Protein AF-A0A952FSC4-F1 (afdb_monomer_lite)

Secondary structure (DSSP, 8-state):
-HHHHHHHHHHH--THHHHHHHHHHHHHHHHHHHHHHHHTT-HHHHHHHHHHHHHHHH-SS-SSTT-HHHHHHHHHHHHHHHHTTT--TT---S-HHHHHHHHHHHHHHHHH-GGG--HHHHHHHTTS-HHHHHHH--SHHHHHHHHHHHHS--TTPEEEE-SSSEEEEE-TT--EEEEEETTHHHHHHHHHHHHHTT-GGGHHHHHHHHHTTTHHHHHHHHHHTSSPS--HHHHHHHHHHHHHHHHHTGGG-HHHHHHHHHHHHHHHHHHH-

Structure (mmCIF, N/CA/C/O backbone):
data_AF-A0A952FSC4-F1
#
_entry.id   AF-A0A952FSC4-F1
#
loop_
_atom_site.group_PDB
_atom_site.id
_atom_site.type_symbol
_atom_site.label_atom_id
_atom_site.label_alt_id
_atom_site.label_comp_id
_atom_site.label_asym_id
_atom_site.label_entity_id
_atom_site.label_seq_id
_atom_site.pdbx_PDB_ins_code
_atom_site.Cartn_x
_atom_site.Cartn_y
_atom_site.Cartn_z
_atom_site.occupancy
_atom_site.B_iso_or_equiv
_atom_site.auth_seq_id
_atom_site.auth_comp_id
_atom_site.auth_asym_id
_atom_site.auth_atom_id
_atom_site.pdbx_PDB_model_num
ATOM 1 N N . ARG A 1 1 ? 44.748 -21.210 -13.105 1.00 51.25 1 ARG A N 1
ATOM 2 C CA . ARG A 1 1 ? 43.740 -20.554 -13.983 1.00 51.25 1 ARG A CA 1
ATOM 3 C C . ARG A 1 1 ? 42.411 -20.275 -13.270 1.00 51.25 1 ARG A C 1
ATOM 5 O O . ARG A 1 1 ? 42.023 -19.119 -13.267 1.00 51.25 1 ARG A O 1
ATOM 12 N N . ARG A 1 2 ? 41.777 -21.242 -12.580 1.00 48.50 2 ARG A N 1
ATOM 13 C CA . ARG A 1 2 ? 40.511 -21.025 -11.830 1.00 48.50 2 ARG A CA 1
ATOM 14 C C . ARG A 1 2 ? 40.547 -19.868 -10.813 1.00 48.50 2 ARG A C 1
ATOM 16 O O . ARG A 1 2 ? 39.663 -19.029 -10.841 1.00 48.50 2 ARG A O 1
ATOM 23 N N . ARG A 1 3 ? 41.612 -19.739 -10.009 1.00 61.12 3 ARG A N 1
ATOM 24 C CA . ARG A 1 3 ? 41.756 -18.641 -9.025 1.00 61.12 3 ARG A CA 1
ATOM 25 C C . ARG A 1 3 ? 41.778 -17.242 -9.660 1.00 61.12 3 ARG A C 1
ATOM 27 O O . ARG A 1 3 ? 41.154 -16.338 -9.133 1.00 61.12 3 ARG A O 1
ATOM 34 N N . ARG A 1 4 ? 42.443 -17.075 -10.811 1.00 58.00 4 ARG A N 1
ATOM 35 C CA . ARG A 1 4 ? 42.467 -15.797 -11.551 1.00 58.00 4 ARG A CA 1
ATOM 36 C C . ARG A 1 4 ? 41.114 -15.468 -12.192 1.00 58.00 4 ARG A C 1
ATOM 38 O O . ARG A 1 4 ? 40.769 -14.303 -12.250 1.00 58.00 4 ARG A O 1
ATOM 45 N N . PHE A 1 5 ? 40.348 -16.475 -12.618 1.00 47.09 5 PHE A N 1
ATOM 46 C CA . PHE A 1 5 ? 38.988 -16.294 -13.141 1.00 47.09 5 PHE A CA 1
ATOM 47 C C . PHE A 1 5 ? 37.989 -15.902 -12.039 1.00 47.09 5 PHE A C 1
ATOM 49 O O . PHE A 1 5 ? 37.212 -14.978 -12.231 1.00 47.09 5 PHE A O 1
ATOM 56 N N . CYS A 1 6 ? 38.056 -16.529 -10.859 1.00 50.34 6 CYS A N 1
ATOM 57 C CA . CYS A 1 6 ? 37.231 -16.145 -9.706 1.00 50.34 6 CYS A CA 1
ATOM 58 C C . CYS A 1 6 ? 37.546 -14.730 -9.198 1.00 50.34 6 CYS A C 1
ATOM 60 O O . CYS A 1 6 ? 36.629 -13.992 -8.867 1.00 50.34 6 CYS A O 1
ATOM 62 N N . VAL A 1 7 ? 38.829 -14.351 -9.170 1.00 56.56 7 VAL A N 1
ATOM 63 C CA . VAL A 1 7 ? 39.266 -12.990 -8.814 1.00 56.56 7 VAL A CA 1
ATOM 64 C C . VAL A 1 7 ? 38.829 -11.985 -9.883 1.00 56.56 7 VAL A C 1
ATOM 66 O O . VAL A 1 7 ? 38.275 -10.954 -9.546 1.00 56.56 7 VAL A O 1
ATOM 69 N N . TYR A 1 8 ? 38.943 -12.324 -11.171 1.00 57.44 8 TYR A N 1
ATOM 70 C CA . TYR A 1 8 ? 38.418 -11.495 -12.260 1.00 57.44 8 TYR A CA 1
ATOM 71 C C . TYR A 1 8 ? 36.902 -11.262 -12.145 1.00 57.44 8 TYR A C 1
ATOM 73 O O . TYR A 1 8 ? 36.458 -10.130 -12.284 1.00 57.44 8 TYR A O 1
ATOM 81 N N . ILE A 1 9 ? 36.117 -12.297 -11.824 1.00 51.62 9 ILE A N 1
ATOM 82 C CA . ILE A 1 9 ? 34.677 -12.158 -11.553 1.00 51.62 9 ILE A CA 1
ATOM 83 C C . ILE A 1 9 ? 34.432 -11.266 -10.329 1.00 51.62 9 ILE A C 1
ATOM 85 O O . ILE A 1 9 ? 33.622 -10.355 -10.417 1.00 51.62 9 ILE A O 1
ATOM 89 N N . ALA A 1 10 ? 35.134 -11.479 -9.215 1.00 53.75 10 ALA A N 1
ATOM 90 C CA . ALA A 1 10 ? 34.955 -10.678 -8.002 1.00 53.75 10 ALA A CA 1
ATOM 91 C C . ALA A 1 10 ? 35.349 -9.197 -8.181 1.00 53.75 10 ALA A C 1
ATOM 93 O O . ALA A 1 10 ? 34.714 -8.326 -7.593 1.00 53.75 10 ALA A O 1
ATOM 94 N N . ASP A 1 11 ? 36.360 -8.927 -9.011 1.00 47.12 11 ASP A N 1
ATOM 95 C CA . ASP A 1 11 ? 36.911 -7.587 -9.226 1.00 47.12 11 ASP A CA 1
ATOM 96 C C . ASP A 1 11 ? 36.215 -6.820 -10.371 1.00 47.12 11 ASP A C 1
ATOM 98 O O . ASP A 1 11 ? 36.247 -5.592 -10.376 1.00 47.12 11 ASP A O 1
ATOM 102 N N . HIS A 1 12 ? 35.607 -7.508 -11.354 1.00 48.31 12 HIS A N 1
ATOM 103 C CA . HIS A 1 12 ? 35.064 -6.879 -12.579 1.00 48.31 12 HIS A CA 1
ATOM 104 C C . HIS A 1 12 ? 33.560 -7.084 -12.798 1.00 48.31 12 HIS A C 1
ATOM 106 O O . HIS A 1 12 ? 32.944 -6.303 -13.521 1.00 48.31 12 HIS A O 1
ATOM 112 N N . LEU A 1 13 ? 32.937 -8.088 -12.179 1.00 47.00 13 LEU A N 1
ATOM 113 C CA . LEU A 1 13 ? 31.487 -8.102 -12.005 1.00 47.00 13 LEU A CA 1
ATOM 114 C C . LEU A 1 13 ? 31.234 -7.488 -10.640 1.00 47.00 13 LEU A C 1
ATOM 116 O O . LEU A 1 13 ? 31.251 -8.200 -9.647 1.00 47.00 13 LEU A O 1
ATOM 120 N N . VAL A 1 14 ? 31.006 -6.176 -10.566 1.00 45.94 14 VAL A N 1
ATOM 121 C CA . VAL A 1 14 ? 30.404 -5.600 -9.358 1.00 45.94 14 VAL A CA 1
ATOM 122 C C . VAL A 1 14 ? 28.994 -6.193 -9.272 1.00 45.94 14 VAL A C 1
ATOM 124 O O . VAL A 1 14 ? 28.121 -5.787 -10.040 1.00 45.94 14 VAL A O 1
ATOM 127 N N . PRO A 1 15 ? 28.716 -7.164 -8.383 1.00 50.16 15 PRO A N 1
ATOM 128 C CA . PRO A 1 15 ? 27.507 -7.970 -8.498 1.00 50.16 15 PRO A CA 1
ATOM 129 C C . PRO A 1 15 ? 26.259 -7.228 -8.008 1.00 50.16 15 PRO A C 1
ATOM 131 O O . PRO A 1 15 ? 25.163 -7.777 -8.043 1.00 50.16 15 PRO A O 1
ATOM 134 N N . ARG A 1 16 ? 26.406 -5.986 -7.528 1.00 51.47 16 ARG A N 1
ATOM 135 C CA . ARG A 1 16 ? 25.315 -5.231 -6.903 1.00 51.47 16 ARG A CA 1
ATOM 136 C C . ARG A 1 16 ? 24.113 -5.065 -7.825 1.00 51.47 16 ARG A C 1
ATOM 138 O O . ARG A 1 16 ? 23.001 -5.258 -7.364 1.00 51.47 16 ARG A O 1
ATOM 145 N N . ALA A 1 17 ? 24.318 -4.779 -9.112 1.00 51.28 17 ALA A N 1
ATOM 146 C CA . ALA A 1 17 ? 23.210 -4.566 -10.047 1.00 51.28 17 ALA A CA 1
ATOM 147 C C . ALA A 1 17 ? 22.384 -5.845 -10.294 1.00 51.28 17 ALA A C 1
ATOM 149 O O . ALA A 1 17 ? 21.155 -5.808 -10.283 1.00 51.28 17 ALA A O 1
ATOM 150 N N . ALA A 1 18 ? 23.054 -6.989 -10.473 1.00 52.31 18 ALA A N 1
ATOM 151 C CA . ALA A 1 18 ? 22.390 -8.270 -10.717 1.00 52.31 18 ALA A CA 1
ATOM 152 C C . ALA A 1 18 ? 21.678 -8.805 -9.461 1.00 52.31 18 ALA A C 1
ATOM 154 O O . ALA A 1 18 ? 20.560 -9.310 -9.562 1.00 52.31 18 ALA A O 1
ATOM 155 N N . PHE A 1 19 ? 22.288 -8.658 -8.277 1.00 57.44 19 PHE A N 1
ATOM 156 C CA . PHE A 1 19 ? 21.650 -9.051 -7.016 1.00 57.44 19 PHE A CA 1
ATOM 157 C C . PHE A 1 19 ? 20.503 -8.114 -6.627 1.00 57.44 19 PHE A C 1
ATOM 159 O O . PHE A 1 19 ? 19.450 -8.617 -6.247 1.00 57.44 19 PHE A O 1
ATOM 166 N N . ALA A 1 20 ? 20.633 -6.800 -6.842 1.00 74.44 20 ALA A N 1
ATOM 167 C CA . ALA A 1 20 ? 19.544 -5.855 -6.597 1.00 74.44 20 ALA A CA 1
ATOM 168 C C . ALA A 1 20 ? 18.308 -6.181 -7.448 1.00 74.44 20 ALA A C 1
ATOM 170 O O . ALA A 1 20 ? 17.190 -6.120 -6.948 1.00 74.44 20 ALA A O 1
ATOM 171 N N . MET A 1 21 ? 18.482 -6.600 -8.709 1.00 82.50 21 MET A N 1
ATOM 172 C CA . MET A 1 21 ? 17.349 -7.009 -9.545 1.00 82.50 21 MET A CA 1
ATOM 173 C C . MET A 1 21 ? 16.657 -8.275 -9.020 1.00 82.50 21 MET A C 1
ATOM 175 O O . MET A 1 21 ? 15.429 -8.343 -8.992 1.00 82.50 21 MET A O 1
ATOM 179 N N . ALA A 1 22 ? 17.424 -9.273 -8.572 1.00 85.94 22 ALA A N 1
ATOM 180 C CA . ALA A 1 22 ? 16.860 -10.481 -7.972 1.00 85.94 22 ALA A CA 1
ATOM 181 C C . ALA A 1 22 ? 16.116 -10.173 -6.658 1.00 85.94 22 ALA A C 1
ATOM 183 O O . ALA A 1 22 ? 15.029 -10.703 -6.429 1.00 85.94 22 ALA A O 1
ATOM 184 N N . GLU A 1 23 ? 16.663 -9.286 -5.826 1.00 89.31 23 GLU A N 1
ATOM 185 C CA . GLU A 1 23 ? 16.044 -8.823 -4.579 1.00 89.31 23 GLU A CA 1
ATOM 186 C C . GLU A 1 23 ? 14.769 -8.015 -4.842 1.00 89.31 23 GLU A C 1
ATOM 188 O O . GLU A 1 23 ? 13.749 -8.269 -4.203 1.00 89.31 23 GLU A O 1
ATOM 193 N N . LEU A 1 24 ? 14.784 -7.110 -5.826 1.00 90.31 24 LEU A N 1
ATOM 194 C CA . LEU A 1 24 ? 13.601 -6.364 -6.263 1.00 90.31 24 LEU A CA 1
ATOM 195 C C . LEU A 1 24 ? 12.528 -7.291 -6.835 1.00 90.31 24 LEU A C 1
ATOM 197 O O . LEU A 1 24 ? 11.353 -7.118 -6.524 1.00 90.31 24 LEU A O 1
ATOM 201 N N . MET A 1 25 ? 12.908 -8.294 -7.631 1.00 91.94 25 MET A N 1
ATOM 202 C CA . MET A 1 25 ? 11.965 -9.273 -8.173 1.00 91.94 25 MET A CA 1
ATOM 203 C C . MET A 1 25 ? 11.340 -10.115 -7.061 1.00 91.94 25 MET A C 1
ATOM 205 O O . MET A 1 25 ? 10.122 -10.276 -7.013 1.00 91.94 25 MET A O 1
ATOM 209 N N . HIS A 1 26 ? 12.155 -10.635 -6.142 1.00 92.62 26 HIS A N 1
ATOM 210 C CA . HIS A 1 26 ? 11.657 -11.395 -5.002 1.00 92.62 26 HIS A CA 1
ATOM 211 C C . HIS A 1 26 ? 10.744 -10.534 -4.125 1.00 92.62 26 HIS A C 1
ATOM 213 O O . HIS A 1 26 ? 9.640 -10.958 -3.789 1.00 92.62 26 HIS A O 1
ATOM 219 N N . GLY A 1 27 ? 11.160 -9.304 -3.825 1.00 93.56 27 GLY A N 1
ATOM 220 C CA . GLY A 1 27 ? 10.347 -8.344 -3.097 1.00 93.56 27 GLY A CA 1
ATOM 221 C C . GLY A 1 27 ? 9.021 -8.059 -3.804 1.00 93.56 27 GLY A C 1
ATOM 222 O O . GLY A 1 27 ? 7.975 -8.144 -3.174 1.00 93.56 27 GLY A O 1
ATOM 223 N N . LEU A 1 28 ? 9.017 -7.850 -5.123 1.00 94.56 28 LEU A N 1
ATOM 224 C CA . LEU A 1 28 ? 7.788 -7.634 -5.890 1.00 94.56 28 LEU A CA 1
ATOM 225 C C . LEU A 1 28 ? 6.838 -8.828 -5.740 1.00 94.56 28 LEU A C 1
ATOM 227 O O . LEU A 1 28 ? 5.654 -8.640 -5.481 1.00 94.56 28 LEU A O 1
ATOM 231 N N . LEU A 1 29 ? 7.351 -10.054 -5.874 1.00 94.25 29 LEU A N 1
ATOM 232 C CA . LEU A 1 29 ? 6.549 -11.271 -5.723 1.00 94.25 29 LEU A CA 1
ATOM 233 C C . LEU A 1 29 ? 5.967 -11.414 -4.313 1.00 94.25 29 LEU A C 1
ATOM 235 O O . LEU A 1 29 ? 4.834 -11.874 -4.172 1.00 94.25 29 LEU A O 1
ATOM 239 N N . VAL A 1 30 ? 6.718 -11.012 -3.286 1.00 93.44 30 VAL A N 1
ATOM 240 C CA . VAL A 1 30 ? 6.242 -11.013 -1.900 1.00 93.44 30 VAL A CA 1
ATOM 241 C C . VAL A 1 30 ? 5.172 -9.953 -1.688 1.00 93.44 30 VAL A C 1
ATOM 243 O O . VAL A 1 30 ? 4.126 -10.280 -1.143 1.00 93.44 30 VAL A O 1
ATOM 246 N N . ASP A 1 31 ? 5.384 -8.711 -2.126 1.00 92.00 31 ASP A N 1
ATOM 247 C CA . ASP A 1 31 ? 4.379 -7.653 -1.956 1.00 92.00 31 ASP A CA 1
ATOM 248 C C . ASP A 1 31 ? 3.078 -8.025 -2.685 1.00 92.00 31 ASP A C 1
ATOM 250 O O . ASP A 1 31 ? 1.989 -7.858 -2.144 1.00 92.00 31 ASP A O 1
ATOM 254 N N . GLU A 1 32 ? 3.184 -8.627 -3.873 1.00 95.12 32 GLU A N 1
ATOM 255 C CA . GLU A 1 32 ? 2.040 -9.033 -4.690 1.00 95.12 32 GLU A CA 1
ATOM 256 C C . GLU A 1 32 ? 1.291 -10.269 -4.193 1.00 95.12 32 GLU A C 1
ATOM 258 O O . GLU A 1 32 ? 0.170 -10.501 -4.647 1.00 95.12 32 GLU A O 1
ATOM 263 N N . CYS A 1 33 ? 1.862 -11.087 -3.303 1.00 93.81 33 CYS A N 1
ATOM 264 C CA . CYS A 1 33 ? 1.261 -12.378 -2.964 1.00 93.81 33 CYS A CA 1
ATOM 265 C C . CYS A 1 33 ? -0.113 -12.215 -2.293 1.00 93.81 33 CYS A C 1
ATOM 267 O O . CYS A 1 33 ? -1.077 -12.861 -2.699 1.00 93.81 33 CYS A O 1
ATOM 269 N N . VAL A 1 34 ? -0.234 -11.286 -1.340 1.00 92.12 34 VAL A N 1
ATOM 270 C CA . VAL A 1 34 ? -1.492 -11.004 -0.633 1.00 92.12 34 VAL A CA 1
ATOM 271 C C . VAL A 1 34 ? -2.495 -10.275 -1.516 1.00 92.12 34 VAL A C 1
ATOM 273 O O . VAL A 1 34 ? -3.683 -10.584 -1.477 1.00 92.12 34 VAL A O 1
ATOM 276 N N . TYR A 1 35 ? -2.028 -9.364 -2.374 1.00 95.75 35 TYR A N 1
ATOM 277 C CA . TYR A 1 35 ? -2.899 -8.700 -3.341 1.00 95.75 35 TYR A CA 1
ATOM 278 C C . TYR A 1 35 ? -3.430 -9.684 -4.380 1.00 95.75 35 TYR A C 1
ATOM 280 O O . TYR A 1 35 ? -4.592 -9.593 -4.752 1.00 95.75 35 TYR A O 1
ATOM 288 N N . SER A 1 36 ? -2.632 -10.666 -4.801 1.00 96.25 36 SER A N 1
ATOM 289 C CA . SER A 1 36 ? -3.084 -11.703 -5.728 1.00 96.25 36 SER A CA 1
ATOM 290 C C . SER A 1 36 ? -4.151 -12.598 -5.115 1.00 96.25 36 SER A C 1
ATOM 292 O O . SER A 1 36 ? -5.026 -13.037 -5.845 1.00 96.25 36 SER A O 1
ATOM 294 N N . LEU A 1 37 ? -4.117 -12.845 -3.803 1.00 96.12 37 LEU A N 1
ATOM 295 C CA . LEU A 1 37 ? -5.178 -13.591 -3.122 1.00 96.12 37 LEU A CA 1
ATOM 296 C C . LEU A 1 37 ? -6.485 -12.791 -3.023 1.00 96.12 37 LEU A C 1
ATOM 298 O O . LEU A 1 37 ? -7.555 -13.373 -3.144 1.00 96.12 37 LEU A O 1
ATOM 302 N N . ALA A 1 38 ? -6.406 -11.476 -2.803 1.00 95.56 38 ALA A N 1
ATOM 303 C CA . ALA A 1 38 ? -7.587 -10.630 -2.610 1.00 95.56 38 ALA A CA 1
ATOM 304 C C . ALA A 1 38 ? -8.187 -10.076 -3.915 1.00 95.56 38 ALA A C 1
ATOM 306 O O . ALA A 1 38 ? -9.381 -9.805 -3.984 1.00 95.56 38 ALA A O 1
ATOM 307 N N . LEU A 1 39 ? -7.359 -9.851 -4.938 1.00 96.62 39 LEU A N 1
ATOM 308 C CA . LEU A 1 39 ? -7.706 -9.073 -6.131 1.00 96.62 39 LEU A CA 1
ATOM 309 C C . LEU A 1 39 ? -7.558 -9.882 -7.432 1.00 96.62 39 LEU A C 1
ATOM 311 O O . LEU A 1 39 ? -7.582 -9.285 -8.510 1.00 96.62 39 LEU A O 1
ATOM 315 N N . SER A 1 40 ? -7.386 -11.214 -7.366 1.00 93.88 40 SER A N 1
ATOM 316 C CA . SER A 1 40 ? -7.122 -12.067 -8.544 1.00 93.88 40 SER A CA 1
ATOM 317 C C . SER A 1 40 ? -8.115 -11.859 -9.675 1.00 93.88 40 SER A C 1
ATOM 319 O O . SER A 1 40 ? -7.723 -11.908 -10.839 1.00 93.88 40 SER A O 1
ATOM 321 N N . ASP A 1 41 ? -9.374 -11.590 -9.348 1.00 94.44 41 ASP A N 1
ATOM 322 C CA . ASP A 1 41 ? -10.466 -11.525 -10.317 1.00 94.44 41 ASP A CA 1
ATOM 323 C C . ASP A 1 41 ? -10.556 -10.161 -11.017 1.00 94.44 41 ASP A C 1
ATOM 325 O O . ASP A 1 41 ? -11.306 -9.999 -11.975 1.00 94.44 41 ASP A O 1
ATOM 329 N N . ILE A 1 42 ? -9.723 -9.194 -10.620 1.00 96.06 42 ILE A N 1
ATOM 330 C CA . ILE A 1 42 ? -9.714 -7.840 -11.173 1.00 96.06 42 ILE A CA 1
ATOM 331 C C . ILE A 1 42 ? -8.662 -7.729 -12.285 1.00 96.06 42 ILE A C 1
ATOM 333 O O . ILE A 1 42 ? -7.452 -7.738 -12.043 1.00 96.06 42 ILE A O 1
ATOM 337 N N . ASP A 1 43 ? -9.121 -7.567 -13.525 1.00 97.38 43 ASP A N 1
ATOM 338 C CA . ASP A 1 43 ? -8.268 -7.513 -14.720 1.00 97.38 43 ASP A CA 1
ATOM 339 C C . ASP A 1 43 ? -7.195 -6.423 -14.646 1.00 97.38 43 ASP A C 1
ATOM 341 O O . ASP A 1 43 ? -6.026 -6.669 -14.953 1.00 97.38 43 ASP A O 1
ATOM 345 N N . SER A 1 44 ? -7.576 -5.221 -14.209 1.00 96.44 44 SER A N 1
ATOM 346 C CA . SER A 1 44 ? -6.667 -4.080 -14.096 1.00 96.44 44 SER A CA 1
ATOM 347 C C . SER A 1 44 ? -5.547 -4.328 -13.085 1.00 96.44 44 SER A C 1
ATOM 349 O O . SER A 1 44 ? -4.399 -3.966 -1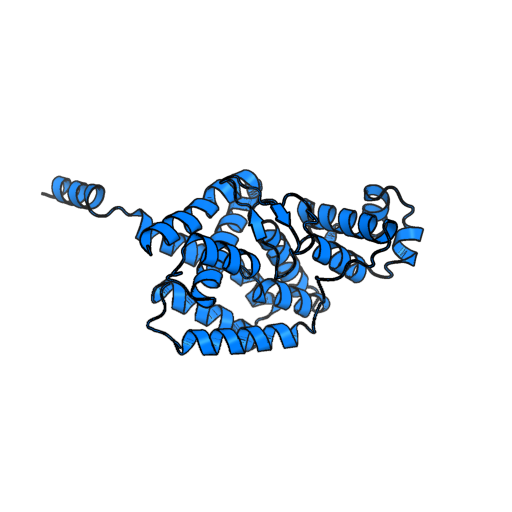3.341 1.00 96.44 44 SER A O 1
ATOM 351 N N . TYR A 1 45 ? -5.836 -5.028 -11.984 1.00 96.94 45 TYR A N 1
ATOM 352 C CA . TYR A 1 45 ? -4.815 -5.483 -11.043 1.00 96.94 45 TYR A CA 1
ATOM 353 C C . TYR A 1 45 ? -3.841 -6.472 -11.701 1.00 96.94 45 TYR A C 1
ATOM 355 O O . TYR A 1 45 ? -2.623 -6.282 -11.628 1.00 96.94 45 TYR A O 1
ATOM 363 N N . ARG A 1 46 ? -4.357 -7.498 -12.398 1.00 97.50 46 ARG A N 1
ATOM 364 C CA . ARG A 1 46 ? -3.512 -8.499 -13.074 1.00 97.50 46 ARG A CA 1
ATOM 365 C C . ARG A 1 46 ? -2.579 -7.856 -14.103 1.00 97.50 46 ARG A C 1
ATOM 367 O O . ARG A 1 46 ? -1.414 -8.250 -14.204 1.00 97.50 46 ARG A O 1
ATOM 374 N N . TRP A 1 47 ? -3.063 -6.849 -14.831 1.00 97.06 47 TRP A N 1
ATOM 375 C CA . TRP A 1 47 ? -2.249 -6.086 -15.776 1.00 97.06 47 TRP A CA 1
ATOM 376 C C . TRP A 1 47 ? -1.165 -5.259 -15.092 1.00 97.06 47 TRP A C 1
ATOM 378 O O . TRP A 1 47 ? -0.007 -5.369 -15.493 1.00 97.06 47 TRP A O 1
ATOM 388 N N . LEU A 1 48 ? -1.485 -4.512 -14.031 1.00 96.06 48 LEU A N 1
ATOM 389 C CA . LEU A 1 48 ? -0.477 -3.755 -13.277 1.00 96.06 48 LEU A CA 1
ATOM 390 C C . LEU A 1 48 ? 0.642 -4.659 -12.750 1.00 96.06 48 LEU A C 1
ATOM 392 O O . LEU A 1 48 ? 1.821 -4.334 -12.907 1.00 96.06 48 LEU A O 1
ATOM 396 N N . ARG A 1 49 ? 0.292 -5.825 -12.192 1.00 96.06 49 ARG A N 1
ATOM 397 C CA . ARG A 1 49 ? 1.269 -6.825 -11.739 1.00 96.06 49 ARG A CA 1
ATOM 398 C C . ARG A 1 49 ? 2.164 -7.296 -12.889 1.00 96.06 49 ARG A C 1
ATOM 400 O O . ARG A 1 49 ? 3.387 -7.303 -12.757 1.00 96.06 49 ARG A O 1
ATOM 407 N N . ARG A 1 50 ? 1.575 -7.671 -14.031 1.00 96.31 50 ARG A N 1
ATOM 408 C CA . ARG A 1 50 ? 2.324 -8.159 -15.203 1.00 96.31 50 ARG A CA 1
ATOM 409 C C . ARG A 1 50 ? 3.260 -7.097 -15.776 1.00 96.31 50 ARG A C 1
ATOM 411 O O . ARG A 1 50 ? 4.389 -7.425 -16.132 1.00 96.31 50 ARG A O 1
ATOM 418 N N . LEU A 1 51 ? 2.810 -5.846 -15.846 1.00 96.00 51 LEU A N 1
ATOM 419 C CA . LEU A 1 51 ? 3.611 -4.726 -16.334 1.00 96.00 51 LEU A CA 1
ATOM 420 C C . LEU A 1 51 ? 4.795 -4.445 -15.404 1.00 96.00 51 LEU A C 1
ATOM 422 O O . LEU A 1 51 ? 5.911 -4.298 -15.893 1.00 96.00 51 LEU A O 1
ATOM 426 N N . CYS A 1 52 ? 4.596 -4.460 -14.079 1.00 94.81 52 CYS A N 1
ATOM 427 C CA . CYS A 1 52 ? 5.692 -4.289 -13.115 1.00 94.81 52 CYS A CA 1
ATOM 428 C C . CYS A 1 52 ? 6.758 -5.386 -13.266 1.00 94.81 52 CYS A C 1
ATOM 430 O O . CYS A 1 52 ? 7.949 -5.083 -13.314 1.00 94.81 52 CYS A O 1
ATOM 432 N N . ILE A 1 53 ? 6.340 -6.653 -13.405 1.00 94.38 53 ILE A N 1
ATOM 433 C CA . ILE A 1 53 ? 7.262 -7.774 -13.661 1.00 94.38 53 ILE A CA 1
ATOM 434 C C . ILE A 1 53 ? 8.002 -7.559 -14.985 1.00 94.38 53 ILE A C 1
ATOM 436 O O . ILE A 1 53 ? 9.226 -7.660 -15.030 1.00 94.38 53 ILE A O 1
ATOM 440 N N . SER A 1 54 ? 7.270 -7.227 -16.053 1.00 93.06 54 SER A N 1
ATOM 441 C CA . SER A 1 54 ? 7.857 -6.965 -17.369 1.00 93.06 54 SER A CA 1
ATOM 442 C C . SER A 1 54 ? 8.884 -5.840 -17.313 1.00 93.06 54 SER A C 1
ATOM 444 O O . SER A 1 54 ? 9.911 -5.938 -17.975 1.00 93.06 54 SER A O 1
ATOM 446 N N . ARG A 1 55 ? 8.640 -4.797 -16.512 1.00 90.94 55 ARG A N 1
ATOM 447 C CA . ARG A 1 55 ? 9.547 -3.657 -16.395 1.00 90.94 55 ARG A CA 1
ATOM 448 C C . ARG A 1 55 ? 10.806 -3.980 -15.592 1.00 90.94 55 ARG A C 1
ATOM 450 O O . ARG A 1 55 ? 11.889 -3.560 -15.982 1.00 90.94 55 ARG A O 1
ATOM 457 N N . LEU A 1 56 ? 10.704 -4.779 -14.528 1.00 88.50 56 LEU A N 1
ATOM 458 C CA . LEU A 1 56 ? 11.895 -5.265 -13.819 1.00 88.50 56 LEU A CA 1
ATOM 459 C C . LEU A 1 56 ? 12.767 -6.151 -14.722 1.00 88.50 56 LEU A C 1
ATOM 461 O O . LEU A 1 56 ? 13.980 -5.983 -14.755 1.00 88.50 56 LEU A O 1
ATOM 465 N N . VAL A 1 57 ? 12.165 -7.062 -15.493 1.00 87.75 57 VAL A N 1
ATOM 466 C CA . VAL A 1 57 ? 12.930 -7.980 -16.362 1.00 87.75 57 VAL A CA 1
ATOM 467 C C . VAL A 1 57 ? 13.451 -7.293 -17.628 1.00 87.75 57 VAL A C 1
ATOM 469 O O . VAL A 1 57 ? 14.556 -7.589 -18.073 1.00 87.75 57 VAL A O 1
ATOM 472 N N . GLY A 1 58 ? 12.658 -6.401 -18.223 1.00 84.62 58 GLY A N 1
ATOM 473 C CA . GLY A 1 58 ? 12.958 -5.737 -19.495 1.00 84.62 58 GLY A CA 1
ATOM 474 C C . GLY A 1 58 ? 13.843 -4.494 -19.380 1.00 84.62 58 GLY A C 1
ATOM 475 O O . GLY A 1 58 ? 14.302 -3.994 -20.402 1.00 84.62 58 GLY A O 1
ATOM 476 N N . GLY A 1 59 ? 14.099 -4.017 -18.158 1.00 84.12 59 GLY A N 1
ATOM 477 C CA . GLY A 1 59 ? 14.849 -2.794 -17.878 1.00 84.12 59 GLY A CA 1
ATOM 478 C C . GLY A 1 59 ? 13.939 -1.645 -17.445 1.00 84.12 59 GLY A C 1
ATOM 479 O O . GLY A 1 59 ? 12.841 -1.480 -17.955 1.00 84.12 59 GLY A O 1
ATOM 480 N N . LEU A 1 60 ? 14.397 -0.840 -16.484 1.00 83.69 60 LEU A N 1
ATOM 481 C CA . LEU A 1 60 ? 13.568 0.165 -15.802 1.00 83.69 60 LEU A CA 1
ATOM 482 C C . LEU A 1 60 ? 13.295 1.433 -16.629 1.00 83.69 60 LEU A C 1
ATOM 484 O O . LEU A 1 60 ? 12.296 2.115 -16.391 1.00 83.69 60 LEU A O 1
ATOM 488 N N . VAL A 1 61 ? 14.152 1.720 -17.608 1.00 85.38 61 VAL A N 1
ATOM 489 C CA . VAL A 1 61 ? 14.045 2.868 -18.519 1.00 85.38 61 VAL A CA 1
ATOM 490 C C . VAL A 1 61 ? 13.104 2.516 -19.675 1.00 85.38 61 VAL A C 1
ATOM 492 O O . VAL A 1 61 ? 13.277 1.454 -20.278 1.00 85.38 61 VAL A O 1
ATOM 495 N N . PRO A 1 62 ? 12.118 3.367 -20.015 1.00 85.56 62 PRO A N 1
ATOM 496 C CA . PRO A 1 62 ? 11.257 3.120 -21.165 1.00 85.56 62 PRO A CA 1
ATOM 497 C C . PRO A 1 62 ? 12.053 3.142 -22.472 1.00 85.56 62 PRO A C 1
ATOM 499 O O . PRO A 1 62 ? 12.996 3.914 -22.632 1.00 85.56 62 PRO A O 1
ATOM 502 N N . ALA A 1 63 ? 11.623 2.346 -23.453 1.00 80.69 63 ALA A N 1
ATOM 503 C CA . ALA A 1 63 ? 12.270 2.278 -24.768 1.00 80.69 63 ALA A CA 1
ATOM 504 C C . ALA A 1 63 ? 12.219 3.605 -25.561 1.00 80.69 63 ALA A C 1
ATOM 506 O O . ALA A 1 63 ? 12.945 3.768 -26.539 1.00 80.69 63 ALA A O 1
ATOM 507 N N . GLY A 1 64 ? 11.359 4.543 -25.160 1.00 80.69 64 GLY A N 1
ATOM 508 C CA . GLY A 1 64 ? 11.216 5.859 -25.769 1.00 80.69 64 GLY A CA 1
ATOM 509 C C . GLY A 1 64 ? 10.031 6.632 -25.182 1.00 80.69 64 GLY A C 1
ATOM 510 O O . GLY A 1 64 ? 9.316 6.099 -24.325 1.00 80.69 64 GLY A O 1
ATOM 511 N N . PRO A 1 65 ? 9.804 7.877 -25.639 1.00 71.44 65 PRO A N 1
ATOM 512 C CA . PRO A 1 65 ? 8.576 8.599 -25.329 1.00 71.44 65 PRO A CA 1
ATOM 513 C C . PRO A 1 65 ? 7.371 7.787 -25.827 1.00 71.44 65 PRO A C 1
ATOM 515 O O . PRO A 1 65 ? 7.428 7.173 -26.892 1.00 71.44 65 PRO A O 1
ATOM 518 N N . ASP A 1 66 ? 6.297 7.749 -25.038 1.00 75.25 66 ASP A N 1
ATOM 519 C CA . ASP A 1 66 ? 5.062 7.023 -25.358 1.00 75.25 66 ASP A CA 1
ATOM 520 C C . ASP A 1 66 ? 5.231 5.502 -25.551 1.00 75.25 66 ASP A C 1
ATOM 522 O O . ASP A 1 66 ? 4.649 4.888 -26.454 1.00 75.25 66 ASP A O 1
ATOM 526 N N . ALA A 1 67 ? 6.000 4.855 -24.675 1.00 87.06 67 ALA A N 1
ATOM 527 C CA . ALA A 1 67 ? 6.086 3.400 -24.640 1.00 87.06 67 ALA A CA 1
ATOM 528 C C . ALA A 1 67 ? 4.695 2.752 -24.417 1.00 87.06 67 ALA A C 1
ATOM 530 O O . ALA A 1 67 ? 3.865 3.225 -23.636 1.00 87.06 67 ALA A O 1
ATOM 531 N N . ALA A 1 68 ? 4.402 1.669 -25.147 1.00 90.31 68 ALA A N 1
ATOM 532 C CA . ALA A 1 68 ? 3.076 1.039 -25.136 1.00 90.31 68 ALA A CA 1
ATOM 533 C C . ALA A 1 68 ? 2.702 0.441 -23.770 1.00 90.31 68 ALA A C 1
ATOM 535 O O . ALA A 1 68 ? 1.532 0.443 -23.387 1.00 90.31 68 ALA A O 1
ATOM 536 N N . ASP A 1 69 ? 3.694 -0.047 -23.034 1.00 92.56 69 ASP A N 1
ATOM 537 C CA . ASP A 1 69 ? 3.544 -0.570 -21.680 1.00 92.56 69 ASP A CA 1
ATOM 538 C C . ASP A 1 69 ? 3.213 0.533 -20.667 1.00 92.56 69 ASP A C 1
ATOM 540 O O . ASP A 1 69 ? 2.384 0.300 -19.791 1.00 92.56 69 ASP A O 1
ATOM 544 N N . GLN A 1 70 ? 3.757 1.742 -20.833 1.00 90.81 70 GLN A N 1
ATOM 545 C CA . GLN A 1 70 ? 3.385 2.910 -20.031 1.00 90.81 70 GLN A CA 1
ATOM 546 C C . GLN A 1 70 ? 1.925 3.325 -20.280 1.00 90.81 70 GLN A C 1
ATOM 548 O O . GLN A 1 70 ? 1.176 3.503 -19.326 1.00 90.81 70 GLN A O 1
ATOM 553 N N . ARG A 1 71 ? 1.455 3.371 -21.537 1.00 92.50 71 ARG A N 1
ATOM 554 C CA . ARG A 1 71 ? 0.023 3.627 -21.817 1.00 92.50 71 ARG A CA 1
ATOM 555 C C . ARG A 1 71 ? -0.890 2.568 -21.199 1.00 92.50 71 ARG A C 1
ATOM 557 O O . ARG A 1 71 ? -1.945 2.888 -20.656 1.00 92.50 71 ARG A O 1
ATOM 564 N N . MET A 1 72 ? -0.491 1.299 -21.290 1.00 95.38 72 MET A N 1
ATOM 565 C CA . MET A 1 72 ? -1.242 0.197 -20.689 1.00 95.38 72 MET A CA 1
ATOM 566 C C . MET A 1 72 ? -1.242 0.284 -19.158 1.00 95.38 72 MET A C 1
ATOM 568 O O . MET A 1 72 ? -2.248 -0.036 -18.521 1.00 95.38 72 MET A O 1
ATOM 572 N N . PHE A 1 73 ? -0.130 0.730 -18.571 1.00 94.69 73 PHE A N 1
ATOM 573 C CA . PHE A 1 73 ? -0.012 0.997 -17.145 1.00 94.69 73 PHE A CA 1
ATOM 574 C C . PHE A 1 73 ? -0.987 2.086 -16.710 1.00 94.69 73 PHE A C 1
ATOM 576 O O . PHE A 1 73 ? -1.771 1.835 -15.800 1.00 94.69 73 PHE A O 1
ATOM 583 N N . ASP A 1 74 ? -1.008 3.229 -17.396 1.00 93.06 74 ASP A N 1
ATOM 584 C CA . ASP A 1 74 ? -1.896 4.348 -17.064 1.00 93.06 74 ASP A CA 1
ATOM 585 C C . ASP A 1 74 ? -3.373 3.930 -17.157 1.00 93.06 74 ASP A C 1
ATOM 587 O O . ASP A 1 74 ? -4.136 4.109 -16.206 1.00 93.06 74 ASP A O 1
ATOM 591 N N . ALA A 1 75 ? -3.762 3.234 -18.232 1.00 95.81 75 ALA A N 1
ATOM 592 C CA . ALA A 1 75 ? -5.123 2.717 -18.391 1.00 95.81 75 ALA A CA 1
ATOM 593 C C . ALA A 1 75 ? -5.513 1.704 -17.294 1.00 95.81 75 ALA A C 1
ATOM 595 O O . ALA A 1 75 ? -6.636 1.724 -16.777 1.00 95.81 75 ALA A O 1
ATOM 596 N N . SER A 1 76 ? -4.590 0.813 -16.915 1.00 96.56 76 SER A N 1
ATOM 597 C CA . SER A 1 76 ? -4.822 -0.185 -15.862 1.00 96.56 76 SER A CA 1
ATOM 598 C C . SER A 1 76 ? -4.879 0.461 -14.476 1.00 96.56 76 SER A C 1
ATOM 600 O O . SER A 1 76 ? -5.721 0.095 -13.657 1.00 96.56 76 SER A O 1
ATOM 602 N N . PHE A 1 77 ? -4.029 1.455 -14.221 1.00 93.56 77 PHE A N 1
ATOM 603 C CA . PHE A 1 77 ? -4.034 2.255 -13.001 1.00 93.56 77 PHE A CA 1
ATOM 604 C C . PHE A 1 77 ? -5.368 2.983 -12.832 1.00 93.56 77 PHE A C 1
ATOM 606 O O . PHE A 1 77 ? -6.010 2.858 -11.787 1.00 93.56 77 PHE A O 1
ATOM 613 N N . GLU A 1 78 ? -5.836 3.677 -13.870 1.00 92.44 78 GLU A N 1
ATOM 614 C CA . GLU A 1 78 ? -7.125 4.369 -13.853 1.00 92.44 78 GLU A CA 1
ATOM 615 C C . GLU A 1 78 ? -8.294 3.400 -13.654 1.00 92.44 78 GLU A C 1
ATOM 617 O O . GLU A 1 78 ? -9.207 3.672 -12.874 1.00 92.44 78 GLU A O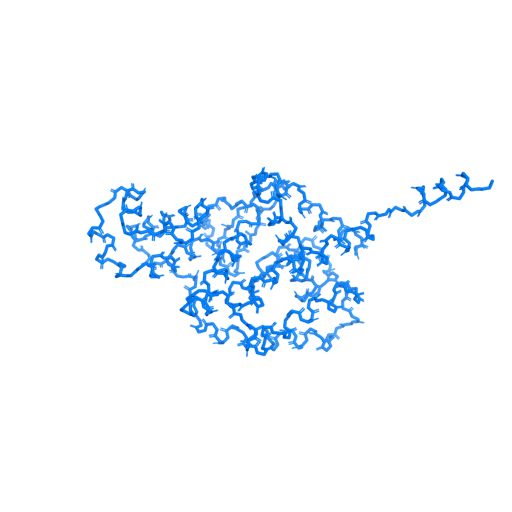 1
ATOM 622 N N . ALA A 1 79 ? -8.275 2.246 -14.326 1.00 94.88 79 ALA A N 1
ATOM 623 C CA . ALA A 1 79 ? -9.304 1.224 -14.164 1.00 94.88 79 ALA A CA 1
ATOM 624 C C . ALA A 1 79 ? -9.345 0.652 -12.737 1.00 94.88 79 ALA A C 1
ATOM 626 O O . ALA A 1 79 ? -10.429 0.485 -12.177 1.00 94.88 79 ALA A O 1
ATOM 627 N N . LEU A 1 80 ? -8.189 0.386 -12.117 1.00 94.25 80 LEU A N 1
ATOM 628 C CA . LEU A 1 80 ? -8.130 -0.087 -10.730 1.00 94.25 80 LEU A CA 1
ATOM 629 C C . LEU A 1 80 ? -8.554 1.006 -9.735 1.00 94.25 80 LEU A C 1
ATOM 631 O O . LEU A 1 80 ? -9.275 0.723 -8.778 1.00 94.25 80 LEU A O 1
ATOM 635 N N . CYS A 1 81 ? -8.190 2.266 -9.992 1.00 89.38 81 CYS A N 1
ATOM 636 C CA . CYS A 1 81 ? -8.672 3.406 -9.214 1.00 89.38 81 CYS A CA 1
ATOM 637 C C . CYS A 1 81 ? -10.201 3.556 -9.298 1.00 89.38 81 CYS A C 1
ATOM 639 O O . CYS A 1 81 ? -10.838 3.804 -8.272 1.00 89.38 81 CYS A O 1
ATOM 641 N N . ARG A 1 82 ? -10.804 3.348 -10.478 1.00 90.88 82 ARG A N 1
ATOM 642 C CA . ARG A 1 82 ? -12.268 3.334 -10.652 1.00 90.88 82 ARG A CA 1
ATOM 643 C C . ARG A 1 82 ? -12.929 2.199 -9.874 1.00 90.88 82 ARG A C 1
ATOM 645 O O . ARG A 1 82 ? -13.909 2.453 -9.184 1.00 90.88 82 ARG A O 1
ATOM 652 N N . PHE A 1 83 ? -12.370 0.987 -9.925 1.00 90.81 83 PHE A N 1
ATOM 653 C CA . PHE A 1 83 ? -12.851 -0.137 -9.111 1.00 90.81 83 PHE A CA 1
ATOM 654 C C . PHE A 1 83 ? -12.830 0.193 -7.615 1.00 90.81 83 PHE A C 1
ATOM 656 O O . PHE A 1 83 ? -13.787 -0.090 -6.903 1.00 90.81 83 PHE A O 1
ATOM 663 N N . SER A 1 84 ? -11.766 0.848 -7.144 1.00 86.38 84 SER A N 1
ATOM 664 C CA . SER A 1 84 ? -11.655 1.244 -5.740 1.00 86.38 84 SER A CA 1
ATOM 665 C C . SER A 1 84 ? -12.647 2.331 -5.306 1.00 86.38 84 SER A C 1
ATOM 667 O O . SER A 1 84 ? -12.592 2.752 -4.160 1.00 86.38 84 SER A O 1
ATOM 669 N N . GLY A 1 85 ? -13.530 2.807 -6.193 1.00 71.75 85 GLY A N 1
ATOM 670 C CA . GLY A 1 85 ? -14.697 3.609 -5.827 1.00 71.75 85 GLY A CA 1
ATOM 671 C C . GLY A 1 85 ? -14.371 4.936 -5.152 1.00 71.75 85 GLY A C 1
ATOM 672 O O . GLY A 1 85 ? -15.016 5.258 -4.164 1.00 71.75 85 GLY A O 1
ATOM 673 N N . GLN A 1 86 ? -13.347 5.659 -5.634 1.00 57.62 86 GLN A N 1
ATOM 674 C CA . GLN A 1 86 ? -12.826 6.872 -4.984 1.00 57.62 86 GLN A CA 1
ATOM 675 C C . GLN A 1 86 ? -12.810 6.735 -3.451 1.00 57.62 86 GLN A C 1
ATOM 677 O O . GLN A 1 86 ? -13.278 7.645 -2.779 1.00 57.62 86 GLN A O 1
ATOM 682 N N . VAL A 1 87 ? -12.339 5.606 -2.887 1.00 57.25 87 VAL A N 1
ATOM 683 C CA . VAL A 1 87 ? -12.076 5.527 -1.439 1.00 57.25 87 VAL A CA 1
ATOM 684 C C . VAL A 1 87 ? -11.184 6.724 -1.121 1.00 57.25 87 VAL A C 1
ATOM 686 O O . VAL A 1 87 ? -10.003 6.745 -1.484 1.00 57.25 87 VAL A O 1
ATOM 689 N N . ASP A 1 88 ? -11.806 7.771 -0.577 1.00 57.53 88 ASP A N 1
ATOM 690 C CA . ASP A 1 88 ? -11.212 9.094 -0.530 1.00 57.53 88 ASP A CA 1
ATOM 691 C C . ASP A 1 88 ? -10.374 9.138 0.728 1.00 57.53 88 ASP A C 1
ATOM 693 O O . ASP A 1 88 ? -10.762 9.653 1.772 1.00 57.53 88 ASP A O 1
ATOM 697 N N . LEU A 1 89 ? -9.187 8.547 0.626 1.00 59.50 89 LEU A N 1
ATOM 698 C CA . LEU A 1 89 ? -8.182 8.573 1.681 1.00 59.50 89 LEU A CA 1
ATOM 699 C C . LEU A 1 89 ? -7.597 9.989 1.860 1.00 59.50 89 LEU A C 1
ATOM 701 O O . LEU A 1 89 ? -6.526 10.136 2.430 1.00 59.50 89 LEU A O 1
ATOM 705 N N . ARG A 1 90 ? -8.257 11.027 1.325 1.00 55.16 90 ARG A N 1
ATOM 706 C CA . ARG A 1 90 ? -7.719 12.375 1.137 1.00 55.16 90 ARG A CA 1
ATOM 707 C C . ARG A 1 90 ? -8.385 13.434 2.017 1.00 55.16 90 ARG A C 1
ATOM 709 O O . ARG A 1 90 ? -7.880 14.552 2.045 1.00 55.16 90 ARG A O 1
ATOM 716 N N . GLN A 1 91 ? -9.483 13.136 2.724 1.00 52.91 91 GLN A N 1
ATOM 717 C CA . GLN A 1 91 ? -10.228 14.165 3.465 1.00 52.91 91 GLN A CA 1
ATOM 718 C C . GLN A 1 91 ? -10.309 13.890 4.967 1.00 52.91 91 GLN A C 1
ATOM 720 O O . GLN A 1 91 ? -10.939 12.940 5.426 1.00 52.91 91 GLN A O 1
ATOM 725 N N . GLY A 1 92 ? -9.671 14.772 5.740 1.00 52.03 92 GLY A N 1
ATOM 726 C CA . GLY A 1 92 ? -10.012 14.996 7.140 1.00 52.03 92 GLY A CA 1
ATOM 727 C C . GLY A 1 92 ? -11.232 15.912 7.227 1.00 52.03 92 GLY A C 1
ATOM 728 O O . GLY A 1 92 ? -11.400 16.818 6.418 1.00 52.03 92 GLY A O 1
ATOM 729 N N . THR A 1 93 ? -12.080 15.693 8.221 1.00 52.81 93 THR A N 1
ATOM 730 C CA . THR A 1 93 ? -13.357 16.397 8.416 1.00 52.81 93 THR A CA 1
ATOM 731 C C . THR A 1 93 ? -13.215 17.836 8.934 1.00 52.81 93 THR A C 1
ATOM 733 O O . THR A 1 93 ? -14.217 18.513 9.136 1.00 52.81 93 THR A O 1
ATOM 736 N N . GLY A 1 94 ? -11.992 18.329 9.160 1.00 56.00 94 GLY A N 1
ATOM 737 C CA . GLY A 1 94 ? -11.699 19.687 9.645 1.00 56.00 94 GLY A CA 1
ATOM 738 C C . GLY A 1 94 ? -12.038 19.947 11.121 1.00 56.00 94 GLY A C 1
ATOM 739 O O . GLY A 1 94 ? -11.595 20.949 11.685 1.00 56.00 94 GLY A O 1
ATOM 740 N N . GLU A 1 95 ? -12.787 19.056 11.778 1.00 73.44 95 GLU A N 1
ATOM 741 C CA . GLU A 1 95 ? -13.058 19.114 13.217 1.00 73.44 95 GLU A CA 1
ATOM 742 C C . GLU A 1 95 ? -11.928 18.455 14.014 1.00 73.44 95 GLU A C 1
ATOM 744 O O . GLU A 1 95 ? -11.707 17.251 13.903 1.00 73.44 95 GLU A O 1
ATOM 749 N N . ARG A 1 96 ? -11.252 19.215 14.887 1.00 73.25 96 ARG A N 1
ATOM 750 C CA . ARG A 1 96 ? -10.091 18.730 15.668 1.00 73.25 96 ARG A CA 1
ATOM 751 C C . ARG A 1 96 ? -10.335 17.409 16.410 1.00 73.25 96 ARG A C 1
ATOM 753 O O . ARG A 1 96 ? -9.473 16.545 16.399 1.00 73.25 96 ARG A O 1
ATOM 760 N N . ALA A 1 97 ? -11.517 17.215 16.995 1.00 74.56 97 ALA A N 1
ATOM 761 C CA . ALA A 1 97 ? -11.835 15.972 17.702 1.00 74.56 97 ALA A CA 1
ATOM 762 C C . ALA A 1 97 ? -11.888 14.751 16.763 1.00 74.56 97 ALA A C 1
ATOM 764 O O . ALA A 1 97 ? -11.437 13.664 17.119 1.00 74.56 97 ALA A O 1
ATOM 765 N N . LEU A 1 98 ? -12.402 14.927 15.543 1.00 85.00 98 LEU A N 1
ATOM 766 C CA . LEU A 1 98 ? -12.393 13.886 14.516 1.00 85.00 98 LEU A CA 1
ATOM 767 C C . LEU A 1 98 ? -10.978 13.636 13.986 1.00 85.00 98 LEU A C 1
ATOM 769 O O . LEU A 1 98 ? -10.621 12.498 13.688 1.00 85.00 98 LEU A O 1
ATOM 773 N N . GLU A 1 99 ? -10.167 14.689 13.903 1.00 85.00 99 GLU A N 1
ATOM 774 C CA . GLU A 1 99 ? -8.758 14.598 13.538 1.00 85.00 99 GLU A CA 1
ATOM 775 C C . GLU A 1 99 ? -7.944 13.765 14.538 1.00 85.00 99 GLU A C 1
ATOM 777 O O . GLU A 1 99 ? -7.185 12.891 14.114 1.00 85.00 99 GLU A O 1
ATOM 782 N N . ASP A 1 100 ? -8.153 13.972 15.840 1.00 87.94 100 ASP A N 1
ATOM 783 C CA . ASP A 1 100 ? -7.475 13.226 16.907 1.00 87.94 100 ASP A CA 1
ATOM 784 C C . ASP A 1 100 ? -7.893 11.746 16.919 1.00 87.94 100 ASP A C 1
ATOM 786 O O . ASP A 1 100 ? -7.053 10.852 17.049 1.00 87.94 100 ASP A O 1
ATOM 790 N N . ILE A 1 101 ? -9.184 11.462 16.709 1.00 92.62 101 ILE A N 1
ATOM 791 C CA . ILE A 1 101 ? -9.695 10.087 16.584 1.00 92.62 101 ILE A CA 1
ATOM 792 C C . ILE A 1 101 ? -9.099 9.396 15.350 1.00 92.62 101 ILE A C 1
ATOM 794 O O . ILE A 1 101 ? -8.659 8.246 15.438 1.00 92.62 101 ILE A O 1
ATOM 798 N N . ALA A 1 102 ? -9.043 10.083 14.206 1.00 91.00 102 ALA A N 1
ATOM 799 C CA . ALA A 1 102 ? -8.432 9.551 12.991 1.00 91.00 102 ALA A CA 1
ATOM 800 C C . ALA A 1 102 ? -6.928 9.290 13.181 1.00 91.00 102 ALA A C 1
ATOM 802 O O . ALA A 1 102 ? -6.426 8.249 12.754 1.00 91.00 102 ALA A O 1
ATOM 803 N N . GLN A 1 103 ? -6.213 10.179 13.877 1.00 90.19 103 GLN A N 1
ATOM 804 C CA . GLN A 1 103 ? -4.800 9.977 14.197 1.00 90.19 103 GLN A CA 1
ATOM 805 C C . GLN A 1 103 ? -4.594 8.770 15.123 1.00 90.19 103 GLN A C 1
ATOM 807 O O . GLN A 1 103 ? -3.743 7.926 14.851 1.00 90.19 103 GLN A O 1
ATOM 812 N N . ALA A 1 104 ? -5.430 8.612 16.150 1.00 93.94 104 ALA A N 1
ATOM 813 C CA . ALA A 1 104 ? -5.405 7.437 17.017 1.00 93.94 104 ALA A CA 1
ATOM 814 C C . ALA A 1 104 ? -5.652 6.129 16.242 1.00 93.94 104 ALA A C 1
ATOM 816 O O . ALA A 1 104 ? -5.006 5.114 16.515 1.00 93.94 104 ALA A O 1
ATOM 817 N N . CYS A 1 105 ? -6.551 6.145 15.251 1.00 94.75 105 CYS A N 1
ATOM 818 C CA . CYS A 1 105 ? -6.756 5.009 14.351 1.00 94.75 105 CYS A CA 1
ATOM 819 C C . CYS A 1 105 ? -5.497 4.715 13.525 1.00 94.75 105 CYS A C 1
ATOM 821 O O . CYS A 1 105 ? -5.088 3.560 13.428 1.00 94.75 105 CYS A O 1
ATOM 823 N N . ALA A 1 106 ? -4.865 5.743 12.956 1.00 91.44 106 ALA A N 1
ATOM 824 C CA . ALA A 1 106 ? -3.640 5.611 12.172 1.00 91.44 106 ALA A CA 1
ATOM 825 C C . ALA A 1 106 ? -2.501 4.967 12.969 1.00 91.44 106 ALA A C 1
ATOM 827 O O . ALA A 1 106 ? -1.842 4.052 12.474 1.00 91.44 106 ALA A O 1
ATOM 828 N N . ASP A 1 107 ? -2.305 5.399 14.213 1.00 90.38 107 ASP A N 1
ATOM 829 C CA . ASP A 1 107 ? -1.263 4.864 15.088 1.00 90.38 107 ASP A CA 1
ATOM 830 C C . ASP A 1 107 ? -1.529 3.388 15.429 1.00 90.38 107 ASP A C 1
ATOM 832 O O . ASP A 1 107 ? -0.635 2.550 15.315 1.00 90.38 107 ASP A O 1
ATOM 836 N N . LEU A 1 108 ? -2.782 3.028 15.738 1.00 93.94 108 LEU A N 1
ATOM 837 C CA . LEU A 1 108 ? -3.172 1.631 15.969 1.00 93.94 108 LEU A CA 1
ATOM 838 C C . LEU A 1 108 ? -2.948 0.748 14.733 1.00 93.94 108 LEU A C 1
ATOM 840 O O . LEU A 1 108 ? -2.440 -0.368 14.860 1.00 93.94 108 LEU A O 1
ATOM 844 N N . ILE A 1 109 ? -3.287 1.242 13.537 1.00 92.31 109 ILE A N 1
ATOM 845 C CA . ILE A 1 109 ? -3.059 0.524 12.274 1.00 92.31 109 ILE A CA 1
ATOM 846 C C . ILE A 1 109 ? -1.558 0.311 12.039 1.00 92.31 109 ILE A C 1
ATOM 848 O O . ILE A 1 109 ? -1.150 -0.785 11.655 1.00 92.31 109 ILE A O 1
ATOM 852 N N . ALA A 1 110 ? -0.738 1.333 12.276 1.00 85.69 110 ALA A N 1
ATOM 853 C CA . ALA A 1 110 ? 0.709 1.278 12.088 1.00 85.69 110 ALA A CA 1
ATOM 854 C C . ALA A 1 110 ? 1.415 0.313 13.056 1.00 85.69 110 ALA A C 1
ATOM 856 O O . ALA A 1 110 ? 2.381 -0.360 12.675 1.00 85.69 110 ALA A O 1
ATOM 857 N N . GLU A 1 111 ? 0.938 0.256 14.301 1.00 87.06 111 GLU A N 1
ATOM 858 C CA . GLU A 1 111 ? 1.505 -0.563 15.375 1.00 87.06 111 GLU A CA 1
ATOM 859 C C . GLU A 1 111 ? 1.036 -2.019 15.315 1.00 87.06 111 GLU A C 1
ATOM 861 O O . GLU A 1 111 ? 1.840 -2.936 15.468 1.00 87.06 111 GLU A O 1
ATOM 866 N N . SER A 1 112 ? -0.269 -2.233 15.130 1.00 88.00 112 SER A N 1
ATOM 867 C CA . SER A 1 112 ? -0.928 -3.523 15.384 1.00 88.00 112 SER A CA 1
ATOM 868 C C . SER A 1 112 ? -1.821 -4.001 14.233 1.00 88.00 112 SER A C 1
ATOM 870 O O . SER A 1 112 ? -2.448 -5.058 14.328 1.00 88.00 112 SER A O 1
ATOM 872 N N . GLY A 1 113 ? -1.869 -3.257 13.126 1.00 88.50 113 GLY A N 1
ATOM 873 C CA . GLY A 1 113 ? -2.699 -3.573 11.969 1.00 88.50 113 GLY A CA 1
ATOM 874 C C . GLY A 1 113 ? -4.181 -3.255 12.177 1.00 88.50 113 GLY A C 1
ATOM 875 O O . GLY A 1 113 ? -4.636 -2.889 13.260 1.00 88.50 113 GLY A O 1
ATOM 876 N N . ILE A 1 114 ? -4.967 -3.408 11.109 1.00 92.12 114 ILE A N 1
ATOM 877 C CA . ILE A 1 114 ? -6.365 -2.950 11.094 1.00 92.12 114 ILE A CA 1
ATOM 878 C C . ILE A 1 114 ? -7.273 -3.699 12.081 1.00 92.12 114 ILE A C 1
ATOM 880 O O . ILE A 1 114 ? -8.242 -3.131 12.574 1.00 92.12 114 ILE A O 1
ATOM 884 N N . ALA A 1 115 ? -6.943 -4.950 12.424 1.00 90.75 115 ALA A N 1
ATOM 885 C CA . ALA A 1 115 ? -7.731 -5.760 13.354 1.00 90.75 115 ALA A CA 1
ATOM 886 C C . ALA A 1 115 ? -7.707 -5.215 14.795 1.00 90.75 115 ALA A C 1
ATOM 888 O O . ALA A 1 115 ? -8.622 -5.490 15.568 1.00 90.75 115 ALA A O 1
ATOM 889 N N . ALA A 1 116 ? -6.685 -4.431 15.156 1.00 93.12 116 ALA A N 1
ATOM 890 C CA . ALA A 1 116 ? -6.573 -3.806 16.473 1.00 93.12 116 ALA A CA 1
ATOM 891 C C . ALA A 1 116 ? -7.455 -2.553 16.627 1.00 93.12 116 ALA A C 1
ATOM 893 O O . ALA A 1 116 ? -7.656 -2.061 17.740 1.00 93.12 116 ALA A O 1
ATOM 894 N N . VAL A 1 117 ? -7.993 -2.030 15.522 1.00 96.38 117 VAL A N 1
ATOM 895 C CA . VAL A 1 117 ? -8.814 -0.819 15.521 1.00 96.38 117 VAL A CA 1
ATOM 896 C C . VAL A 1 117 ? -10.209 -1.162 16.028 1.00 96.38 117 VAL A C 1
ATOM 898 O O . VAL A 1 117 ? -10.998 -1.790 15.334 1.00 96.38 117 VAL A O 1
ATOM 901 N N . THR A 1 118 ? -10.525 -0.748 17.251 1.00 96.75 118 THR A N 1
ATOM 902 C CA . THR A 1 118 ? -11.861 -0.885 17.850 1.00 96.75 118 THR A CA 1
ATOM 903 C C . THR A 1 118 ? -12.253 0.428 18.510 1.00 96.75 118 THR A C 1
ATOM 905 O O . THR A 1 118 ? -11.375 1.159 18.965 1.00 96.75 118 THR A O 1
ATOM 908 N N . HIS A 1 119 ? -13.549 0.720 18.654 1.00 97.19 119 HIS A N 1
ATOM 909 C CA . HIS A 1 119 ? -14.015 1.939 19.337 1.00 97.19 119 HIS A CA 1
ATOM 910 C C . HIS A 1 119 ? -13.402 2.126 20.725 1.00 97.19 119 HIS A C 1
ATOM 912 O O . HIS A 1 119 ? -13.063 3.240 21.114 1.00 97.19 119 HIS A O 1
ATOM 918 N N . ARG A 1 120 ? -13.218 1.027 21.466 1.00 97.06 120 ARG A N 1
ATOM 919 C CA . ARG A 1 120 ? -12.585 1.049 22.788 1.00 97.06 120 ARG A CA 1
ATOM 920 C C . ARG A 1 120 ? -11.095 1.374 22.704 1.00 97.06 120 ARG A C 1
ATOM 922 O O . ARG A 1 120 ? -10.644 2.238 23.448 1.00 97.06 120 ARG A O 1
ATOM 929 N N . ALA A 1 121 ? -10.347 0.692 21.834 1.00 97.94 121 ALA A N 1
ATOM 930 C CA . ALA A 1 121 ? -8.911 0.933 21.675 1.00 97.94 121 ALA A CA 1
ATOM 931 C C . ALA A 1 121 ? -8.638 2.359 21.175 1.00 97.94 121 ALA A C 1
ATOM 933 O O . ALA A 1 121 ? -7.763 3.046 21.698 1.00 97.94 121 ALA A O 1
ATOM 934 N N . VAL A 1 122 ? -9.445 2.827 20.220 1.00 97.62 122 VAL A N 1
ATOM 935 C CA . VAL A 1 122 ? -9.385 4.189 19.685 1.00 97.62 122 VAL A CA 1
ATOM 936 C C . VAL A 1 122 ? -9.734 5.211 20.762 1.00 97.62 122 VAL A C 1
ATOM 938 O O . VAL A 1 122 ? -8.976 6.154 20.951 1.00 97.62 122 VAL A O 1
ATOM 941 N N . GLY A 1 123 ? -10.817 5.011 21.521 1.00 96.56 123 GLY A N 1
ATOM 942 C CA . GLY A 1 123 ? -11.198 5.920 22.606 1.00 96.56 123 GLY A CA 1
ATOM 943 C C . GLY A 1 123 ? -10.115 6.037 23.681 1.00 96.56 123 GLY A C 1
ATOM 944 O O . GLY A 1 123 ? -9.757 7.138 24.086 1.00 96.56 123 GLY A O 1
ATOM 945 N N . GLN A 1 124 ? -9.510 4.912 24.075 1.00 97.06 124 GLN A N 1
ATOM 946 C CA . GLN A 1 124 ? -8.373 4.911 25.000 1.00 97.06 124 GLN A CA 1
ATOM 947 C C . GLN A 1 124 ? -7.175 5.694 24.450 1.00 97.06 124 GLN A C 1
ATOM 949 O O . GLN A 1 124 ? -6.570 6.468 25.187 1.00 97.06 124 GLN A O 1
ATOM 954 N N . ARG A 1 125 ? -6.842 5.516 23.166 1.00 96.06 125 ARG A N 1
ATOM 955 C CA . ARG A 1 125 ? -5.708 6.188 22.517 1.00 96.06 125 ARG A CA 1
ATOM 956 C C . ARG A 1 125 ? -5.939 7.690 22.332 1.00 96.06 125 ARG A C 1
ATOM 958 O O . ARG A 1 125 ? -5.029 8.468 22.581 1.00 96.06 125 ARG A O 1
ATOM 965 N N . ALA A 1 126 ? -7.145 8.083 21.933 1.00 94.25 126 ALA A N 1
ATOM 966 C CA . ALA A 1 126 ? -7.541 9.476 21.735 1.00 94.25 126 ALA A CA 1
ATOM 967 C C . ALA A 1 126 ? -7.979 10.179 23.037 1.00 94.25 126 ALA A C 1
ATOM 969 O O . ALA A 1 126 ? -8.387 11.333 22.994 1.00 94.25 126 ALA A O 1
ATOM 970 N N . ALA A 1 127 ? -7.923 9.495 24.188 1.00 94.94 127 ALA A N 1
ATOM 971 C CA . ALA A 1 127 ? -8.393 9.998 25.481 1.00 94.94 127 ALA A CA 1
ATOM 972 C C . ALA A 1 127 ? -9.862 10.489 25.473 1.00 94.94 127 ALA A C 1
ATOM 974 O O . ALA A 1 127 ? -10.217 11.443 26.165 1.00 94.94 127 ALA A O 1
ATOM 975 N N . VAL A 1 128 ? -10.733 9.804 24.724 1.00 94.50 128 VAL A N 1
ATOM 976 C CA . VAL A 1 128 ? -12.181 10.068 24.647 1.00 94.50 128 VAL A CA 1
ATOM 977 C C . VAL A 1 128 ? -12.996 8.823 25.002 1.00 94.50 128 VAL A C 1
ATOM 979 O O . VAL A 1 128 ? -12.518 7.689 24.949 1.00 94.50 128 VAL A O 1
ATOM 982 N N . ALA A 1 129 ? -14.267 9.008 25.358 1.00 95.44 129 ALA A N 1
ATOM 983 C CA . ALA A 1 129 ? -15.153 7.878 25.616 1.00 95.44 129 ALA A CA 1
ATOM 984 C C . ALA A 1 129 ? -15.398 7.064 24.331 1.00 95.44 129 ALA A C 1
ATOM 986 O O . ALA A 1 129 ? -15.584 7.623 23.251 1.00 95.44 129 ALA A O 1
ATOM 987 N N . ALA A 1 130 ? -15.484 5.735 24.448 1.00 95.19 130 ALA A N 1
ATOM 988 C CA . ALA A 1 130 ? -15.805 4.866 23.309 1.00 95.19 130 ALA A CA 1
ATOM 989 C C . ALA A 1 130 ? -17.170 5.206 22.674 1.00 95.19 130 ALA A C 1
ATOM 991 O O . ALA A 1 130 ? -17.344 5.034 21.472 1.00 95.19 130 ALA A O 1
ATOM 992 N N . SER A 1 131 ? -18.118 5.731 23.460 1.00 94.44 131 SER A N 1
ATOM 993 C CA . SER A 1 131 ? -19.406 6.236 22.969 1.00 94.44 131 SER A CA 1
ATOM 994 C C . SER A 1 131 ? -19.256 7.460 22.064 1.00 94.44 131 SER A C 1
ATOM 996 O O . SER A 1 131 ? -19.971 7.561 21.074 1.00 94.44 131 SER A O 1
ATOM 998 N N . THR A 1 132 ? -18.306 8.356 22.350 1.00 93.06 132 THR A N 1
ATOM 999 C CA . THR A 1 132 ? -17.971 9.489 21.474 1.00 93.06 132 THR A CA 1
ATOM 1000 C C . THR A 1 132 ? -17.420 8.989 20.144 1.00 93.06 132 THR A C 1
ATOM 1002 O O . THR A 1 132 ? -17.837 9.456 19.090 1.00 93.06 132 THR A O 1
ATOM 1005 N N . VAL A 1 133 ? -16.541 7.983 20.175 1.00 94.88 133 VAL A N 1
ATOM 1006 C CA . VAL A 1 133 ? -16.027 7.358 18.949 1.00 94.88 133 VAL A CA 1
ATOM 1007 C C . VAL A 1 133 ? -17.165 6.719 18.149 1.00 94.88 133 VAL A C 1
ATOM 1009 O O . VAL A 1 133 ? -17.256 6.943 16.949 1.00 94.88 133 VAL A O 1
ATOM 1012 N N . ALA A 1 134 ? -18.057 5.973 18.810 1.00 93.88 134 ALA A N 1
ATOM 1013 C CA . ALA A 1 134 ? -19.184 5.294 18.164 1.00 93.88 134 ALA A CA 1
ATOM 1014 C C . ALA A 1 134 ? -20.227 6.260 17.584 1.00 93.88 134 ALA A C 1
ATOM 1016 O O . ALA A 1 134 ? -20.873 5.938 16.592 1.00 93.88 134 ALA A O 1
ATOM 1017 N N . TYR A 1 135 ? -20.374 7.445 18.182 1.00 91.19 135 TYR A N 1
ATOM 1018 C CA . TYR A 1 135 ? -21.237 8.503 17.662 1.00 91.19 135 TYR A CA 1
ATOM 1019 C C . TYR A 1 135 ? -20.748 9.031 16.305 1.00 91.19 135 TYR A C 1
ATOM 1021 O O . TYR A 1 135 ? -21.558 9.285 15.420 1.00 91.19 135 TYR A O 1
ATOM 1029 N N . HIS A 1 136 ? -19.430 9.169 16.130 1.00 89.88 136 HIS A N 1
ATOM 1030 C CA . HIS A 1 136 ? -18.838 9.694 14.896 1.00 89.88 136 HIS A CA 1
ATOM 1031 C C . HIS A 1 136 ? -18.522 8.620 13.851 1.00 89.88 136 HIS A C 1
ATOM 1033 O O . HIS A 1 136 ? -18.591 8.887 12.654 1.00 89.88 136 HIS A O 1
ATOM 1039 N N . PHE A 1 137 ? -18.180 7.411 14.290 1.00 92.75 137 PHE A N 1
ATOM 1040 C CA . PHE A 1 137 ? -17.815 6.294 13.429 1.00 92.75 137 PHE A CA 1
ATOM 1041 C C . PHE A 1 137 ? -18.642 5.082 13.834 1.00 92.75 137 PHE A C 1
ATOM 1043 O O . PHE A 1 137 ? -18.389 4.476 14.873 1.00 92.75 137 PHE A O 1
ATOM 1050 N N . ALA A 1 138 ? -19.638 4.725 13.027 1.00 91.69 138 ALA A N 1
ATOM 1051 C CA . ALA A 1 138 ? -20.578 3.664 13.379 1.00 91.69 138 ALA A CA 1
ATOM 1052 C C . ALA A 1 138 ? -19.912 2.281 13.381 1.00 91.69 138 ALA A C 1
ATOM 1054 O O . ALA A 1 138 ? -20.241 1.428 14.207 1.00 91.69 138 ALA A O 1
ATOM 1055 N N . THR A 1 139 ? -18.957 2.057 12.476 1.00 92.62 139 THR A N 1
ATOM 1056 C CA . THR A 1 139 ? -18.358 0.741 12.252 1.00 92.62 139 THR A CA 1
ATOM 1057 C C . THR A 1 139 ? -16.832 0.760 12.386 1.00 92.62 139 THR A C 1
ATOM 1059 O O . THR A 1 139 ? -16.182 1.803 12.296 1.00 92.62 139 THR A O 1
ATOM 1062 N N . GLN A 1 140 ? -16.231 -0.414 12.610 1.00 92.56 140 GLN A N 1
ATOM 1063 C CA . GLN A 1 140 ? -14.773 -0.562 12.545 1.00 92.56 140 GLN A CA 1
ATOM 1064 C C . GLN A 1 140 ? -14.225 -0.169 11.161 1.00 92.56 140 GLN A C 1
ATOM 1066 O O . GLN A 1 140 ? -13.214 0.538 11.123 1.00 92.56 140 GLN A O 1
ATOM 1071 N N . PRO A 1 141 ? -14.854 -0.566 10.036 1.00 90.50 141 PRO A N 1
ATOM 1072 C CA . PRO A 1 141 ? -14.449 -0.082 8.729 1.00 90.50 141 PRO A CA 1
ATOM 1073 C C . PRO A 1 141 ? -14.340 1.436 8.607 1.00 90.50 141 PRO A C 1
ATOM 1075 O O . PRO A 1 141 ? -13.350 1.922 8.057 1.00 90.50 141 PRO A O 1
ATOM 1078 N N . ASP A 1 142 ? -15.283 2.184 9.182 1.00 90.69 142 ASP A N 1
ATOM 1079 C CA . ASP A 1 142 ? -15.243 3.651 9.172 1.00 90.69 142 ASP A CA 1
ATOM 1080 C C . ASP A 1 142 ? -14.009 4.187 9.914 1.00 90.69 142 ASP A C 1
ATOM 1082 O O . ASP A 1 142 ? -13.308 5.063 9.405 1.00 90.69 142 ASP A O 1
ATOM 1086 N N . LEU A 1 143 ? -13.683 3.605 11.076 1.00 93.38 143 LEU A N 1
ATOM 1087 C CA . LEU A 1 143 ? -12.487 3.959 11.852 1.00 93.38 143 LEU A CA 1
ATOM 1088 C C . LEU A 1 143 ? -11.195 3.684 11.083 1.00 93.38 143 LEU A C 1
ATOM 1090 O O . LEU A 1 143 ? -10.287 4.513 11.051 1.00 93.38 143 LEU A O 1
ATOM 1094 N N . VAL A 1 144 ? -11.097 2.518 10.448 1.00 92.44 144 VAL A N 1
ATOM 1095 C CA . VAL A 1 144 ? -9.902 2.152 9.682 1.00 92.44 144 VAL A CA 1
ATOM 1096 C C . VAL A 1 144 ? -9.742 3.071 8.475 1.00 92.44 144 VAL A C 1
ATOM 1098 O O . VAL A 1 144 ? -8.637 3.548 8.234 1.00 92.44 144 VAL A O 1
ATOM 1101 N N . ARG A 1 145 ? -10.819 3.361 7.731 1.00 89.06 145 ARG A N 1
ATOM 1102 C CA . ARG A 1 145 ? -10.772 4.300 6.598 1.00 89.06 145 ARG A CA 1
ATOM 1103 C C . ARG A 1 145 ? -10.338 5.693 7.063 1.00 89.06 145 ARG A C 1
ATOM 1105 O O . ARG A 1 145 ? -9.472 6.280 6.419 1.00 89.06 145 ARG A O 1
ATOM 1112 N N . ALA A 1 146 ? -10.840 6.167 8.206 1.00 89.25 146 ALA A N 1
ATOM 1113 C CA . ALA A 1 146 ? -10.403 7.424 8.816 1.00 89.25 146 ALA A CA 1
ATOM 1114 C C . ALA A 1 146 ? -8.916 7.408 9.208 1.00 89.25 146 ALA A C 1
ATOM 1116 O O . ALA A 1 146 ? -8.198 8.367 8.950 1.00 89.25 146 ALA A O 1
ATOM 1117 N N . GLY A 1 147 ? -8.414 6.307 9.772 1.00 90.12 147 GLY A N 1
ATOM 1118 C CA . GLY A 1 147 ? -6.985 6.155 10.062 1.00 90.12 147 GLY A CA 1
ATOM 1119 C C . GLY A 1 147 ? -6.118 6.121 8.800 1.00 90.12 147 GLY A C 1
ATOM 1120 O O . GLY A 1 147 ? -5.057 6.741 8.749 1.00 90.12 147 GLY A O 1
ATOM 1121 N N . LEU A 1 148 ? -6.578 5.448 7.743 1.00 87.88 148 LEU A N 1
ATOM 1122 C CA . LEU A 1 148 ? -5.862 5.385 6.469 1.00 87.88 148 LEU A CA 1
ATOM 1123 C C . LEU A 1 148 ? -5.720 6.761 5.805 1.00 87.88 148 LEU A C 1
ATOM 1125 O O . LEU A 1 148 ? -4.700 6.992 5.159 1.00 87.88 148 LEU A O 1
ATOM 1129 N N . THR A 1 149 ? -6.664 7.691 6.007 1.00 84.25 149 THR A N 1
ATOM 1130 C CA . THR A 1 149 ? -6.536 9.063 5.474 1.00 84.25 149 THR A CA 1
ATOM 1131 C C . THR A 1 149 ? -5.399 9.854 6.123 1.00 84.25 149 THR A C 1
ATOM 1133 O O . THR A 1 149 ? -4.878 10.800 5.540 1.00 84.25 149 THR A O 1
ATOM 1136 N N . ARG A 1 150 ? -4.964 9.445 7.322 1.00 83.81 150 ARG A N 1
ATOM 1137 C CA . ARG A 1 150 ? -3.799 10.010 8.020 1.00 83.81 150 ARG A CA 1
ATOM 1138 C C . ARG A 1 150 ? -2.492 9.287 7.703 1.00 83.81 150 ARG A C 1
ATOM 1140 O O . ARG A 1 150 ? -1.423 9.870 7.859 1.00 83.81 150 ARG A O 1
ATOM 1147 N N . LEU A 1 151 ? -2.566 8.034 7.253 1.00 81.75 151 LEU A N 1
ATOM 1148 C CA . LEU A 1 151 ? -1.400 7.220 6.892 1.00 81.75 151 LEU A CA 1
ATOM 1149 C C . LEU A 1 151 ? -0.942 7.411 5.448 1.00 81.75 151 LEU A C 1
ATOM 1151 O O . LEU A 1 151 ? 0.160 6.993 5.097 1.00 81.75 151 LEU A O 1
ATOM 1155 N N . ILE A 1 152 ? -1.781 7.991 4.600 1.00 78.62 152 ILE A N 1
ATOM 1156 C CA . ILE A 1 152 ? -1.499 8.128 3.178 1.00 78.62 152 ILE A CA 1
ATOM 1157 C C . ILE A 1 152 ? -1.293 9.610 2.894 1.00 78.62 152 ILE A C 1
ATOM 1159 O O . ILE A 1 152 ? -2.234 10.387 3.044 1.00 78.62 152 ILE A O 1
ATOM 1163 N N . PRO A 1 153 ? -0.076 10.017 2.495 1.00 73.88 153 PRO A N 1
ATOM 1164 C CA . PRO A 1 153 ? 0.180 11.386 2.087 1.00 73.88 153 PRO A CA 1
ATOM 1165 C C . PRO A 1 153 ? -0.766 11.814 0.956 1.00 73.88 153 PRO A C 1
ATOM 1167 O O . PRO A 1 153 ? -1.143 10.980 0.129 1.00 73.88 153 PRO A O 1
ATOM 1170 N N . PRO A 1 154 ? -1.131 13.102 0.858 1.00 70.94 154 PRO A N 1
ATOM 1171 C CA . PRO A 1 154 ? -1.837 13.609 -0.307 1.00 70.94 154 PRO A CA 1
ATOM 1172 C C . PRO A 1 154 ? -0.971 13.459 -1.563 1.00 70.94 154 PRO A C 1
ATOM 1174 O O . PRO A 1 154 ? 0.255 13.411 -1.505 1.00 70.94 154 PRO A O 1
ATOM 1177 N N . GLU A 1 155 ? -1.604 13.411 -2.732 1.00 67.12 155 GLU A N 1
ATOM 1178 C CA . GLU A 1 155 ? -0.909 13.192 -4.012 1.00 67.12 155 GLU A CA 1
ATOM 1179 C C . GLU A 1 155 ? 0.119 14.277 -4.346 1.00 67.12 155 GLU A C 1
ATOM 1181 O O . GLU A 1 155 ? 1.113 14.005 -5.018 1.00 67.12 155 GLU A O 1
ATOM 1186 N N . GLN A 1 156 ? -0.104 15.493 -3.852 1.00 65.00 156 GLN A N 1
ATOM 1187 C CA . GLN A 1 156 ? 0.798 16.629 -4.006 1.00 65.00 156 GLN A CA 1
ATOM 1188 C C . GLN A 1 156 ? 1.859 16.705 -2.900 1.00 65.00 156 GLN A C 1
ATOM 1190 O O . GLN A 1 156 ? 2.629 17.666 -2.877 1.00 65.00 156 GLN A O 1
ATOM 1195 N N . ALA A 1 157 ? 1.896 15.735 -1.980 1.00 66.44 157 ALA A N 1
ATOM 1196 C CA . ALA A 1 157 ? 2.879 15.738 -0.914 1.00 66.44 157 ALA A CA 1
ATOM 1197 C C . ALA A 1 157 ? 4.292 15.674 -1.484 1.00 66.44 157 ALA A C 1
ATOM 1199 O O . ALA A 1 157 ? 4.603 14.840 -2.339 1.00 66.44 157 ALA A O 1
ATOM 1200 N N . ARG A 1 158 ? 5.164 16.529 -0.954 1.00 64.44 158 ARG A N 1
ATOM 1201 C CA . ARG A 1 158 ? 6.604 16.390 -1.147 1.00 64.44 158 ARG A CA 1
ATOM 1202 C C . ARG A 1 158 ? 7.163 15.623 0.032 1.00 64.44 158 ARG A C 1
ATOM 1204 O O . ARG A 1 158 ? 6.885 15.961 1.181 1.00 64.44 158 ARG A O 1
ATOM 1211 N N . LEU A 1 159 ? 7.912 14.572 -0.281 1.00 66.94 159 LEU A N 1
ATOM 1212 C CA . LEU A 1 159 ? 8.636 13.807 0.718 1.00 66.94 159 LEU A CA 1
ATOM 1213 C C . LEU A 1 159 ? 10.017 14.431 0.883 1.00 66.94 159 LEU A C 1
ATOM 1215 O O . LEU A 1 159 ? 10.807 14.448 -0.063 1.00 66.94 159 LEU A O 1
ATOM 1219 N N . GLU A 1 160 ? 10.301 14.935 2.077 1.00 65.06 160 GLU A N 1
ATOM 1220 C CA . GLU A 1 160 ? 11.664 15.283 2.466 1.00 65.06 160 GLU A CA 1
ATOM 1221 C C . GLU A 1 160 ? 12.364 14.004 2.925 1.00 65.06 160 GLU A C 1
ATOM 1223 O O . GLU A 1 160 ? 11.969 13.385 3.915 1.00 65.06 160 GLU A O 1
ATOM 1228 N N . ILE A 1 161 ? 13.366 13.578 2.151 1.00 62.91 161 ILE A N 1
ATOM 1229 C CA . ILE A 1 161 ? 14.176 12.392 2.429 1.00 62.91 161 ILE A CA 1
ATOM 1230 C C . ILE A 1 161 ? 15.563 12.884 2.835 1.00 62.91 161 ILE A C 1
ATOM 1232 O O . ILE A 1 161 ? 16.360 13.288 1.993 1.00 62.91 161 ILE A O 1
ATOM 1236 N N . ASP A 1 162 ? 15.860 12.843 4.127 1.00 58.06 162 ASP A N 1
ATOM 1237 C CA . ASP A 1 162 ? 17.152 13.242 4.705 1.00 58.06 162 ASP A CA 1
ATOM 1238 C C . ASP A 1 162 ? 18.184 12.093 4.719 1.00 58.06 162 ASP A C 1
ATOM 1240 O O . ASP A 1 162 ? 19.239 12.184 5.345 1.00 58.06 162 ASP A O 1
ATOM 1244 N N . GLY A 1 163 ? 17.881 10.988 4.031 1.00 52.41 163 GLY A N 1
ATOM 1245 C CA . GLY A 1 163 ? 18.679 9.762 4.058 1.00 52.41 163 GLY A CA 1
ATOM 1246 C C . GLY A 1 163 ? 18.424 8.883 5.287 1.00 52.41 163 GLY A C 1
ATOM 1247 O O . GLY A 1 163 ? 19.072 7.844 5.428 1.00 52.41 163 GLY A O 1
ATOM 1248 N N . SER A 1 164 ? 17.482 9.255 6.159 1.00 57.00 164 SER A N 1
ATOM 1249 C CA . SER A 1 164 ? 17.015 8.404 7.249 1.00 57.00 164 SER A CA 1
ATOM 1250 C C . SER A 1 164 ? 15.932 7.416 6.792 1.00 57.00 164 SER A C 1
ATOM 1252 O O . SER A 1 164 ? 15.409 7.459 5.677 1.00 57.00 164 SER A O 1
ATOM 1254 N N . ALA A 1 165 ? 15.580 6.493 7.690 1.00 59.22 165 ALA A N 1
ATOM 1255 C CA . ALA A 1 165 ? 14.427 5.609 7.543 1.00 59.22 165 ALA A CA 1
ATOM 1256 C C . ALA A 1 165 ? 13.090 6.334 7.776 1.00 59.22 165 ALA A C 1
ATOM 1258 O O . ALA A 1 165 ? 12.074 5.667 7.916 1.00 59.22 165 ALA A O 1
ATOM 1259 N N . SER A 1 166 ? 13.073 7.662 7.889 1.00 62.34 166 SER A N 1
ATOM 1260 C CA . SER A 1 166 ? 11.864 8.458 8.067 1.00 62.34 166 SER A CA 1
ATOM 1261 C C . SER A 1 166 ? 11.762 9.510 6.970 1.00 62.34 166 SER A C 1
ATOM 1263 O O . SER A 1 166 ? 12.766 9.970 6.436 1.00 62.34 166 SER A O 1
ATOM 1265 N N . PHE A 1 167 ? 10.540 9.881 6.617 1.00 64.69 167 PHE A N 1
ATOM 1266 C CA . PHE A 1 167 ? 10.293 10.992 5.708 1.00 64.69 167 PHE A CA 1
ATOM 1267 C C . PHE A 1 167 ? 9.149 11.840 6.236 1.00 64.69 167 PHE A C 1
ATOM 1269 O O . PHE A 1 167 ? 8.221 11.338 6.874 1.00 64.69 167 PHE A O 1
ATOM 1276 N N . VAL A 1 168 ? 9.207 13.137 5.967 1.00 65.31 168 VAL A N 1
ATOM 1277 C CA . VAL A 1 168 ? 8.124 14.055 6.310 1.00 65.31 168 VAL A CA 1
ATOM 1278 C C . VAL A 1 168 ? 7.335 14.343 5.045 1.00 65.31 168 VAL A C 1
ATOM 1280 O O . VAL A 1 168 ? 7.913 14.703 4.021 1.00 65.31 168 VAL A O 1
ATOM 1283 N N . ALA A 1 169 ? 6.017 14.152 5.111 1.00 65.62 169 ALA A N 1
ATOM 1284 C CA . ALA A 1 169 ? 5.111 14.605 4.068 1.00 65.62 169 ALA A CA 1
ATOM 1285 C C . ALA A 1 169 ? 4.494 15.945 4.485 1.00 65.62 169 ALA A C 1
ATOM 1287 O O . ALA A 1 169 ? 3.826 16.031 5.523 1.00 65.62 169 ALA A O 1
ATOM 1288 N N . GLY A 1 170 ? 4.729 16.971 3.670 1.00 60.72 170 GLY A N 1
ATOM 1289 C CA . GLY A 1 170 ? 4.018 18.245 3.735 1.00 60.72 170 GLY A CA 1
ATOM 1290 C C . GLY A 1 170 ? 2.959 18.324 2.639 1.00 60.72 170 GLY A C 1
ATOM 1291 O O . GLY A 1 170 ? 3.226 17.911 1.509 1.00 60.72 170 GLY A O 1
ATOM 1292 N N . ASP A 1 171 ? 1.770 18.843 2.950 1.00 58.88 171 ASP A N 1
ATOM 1293 C CA . ASP A 1 171 ? 0.802 19.230 1.918 1.00 58.88 171 ASP A CA 1
ATOM 1294 C C . ASP A 1 171 ? 1.198 20.553 1.224 1.00 58.88 171 ASP A C 1
ATOM 1296 O O . ASP A 1 171 ? 2.175 21.211 1.588 1.00 58.88 171 ASP A O 1
ATOM 1300 N N . VAL A 1 172 ? 0.430 20.964 0.209 1.00 49.94 172 VAL A N 1
ATOM 1301 C CA . VAL A 1 172 ? 0.676 22.206 -0.559 1.00 49.94 172 VAL A CA 1
ATOM 1302 C C . VAL A 1 172 ? 0.565 23.469 0.312 1.00 49.94 172 VAL A C 1
ATOM 1304 O O . VAL A 1 172 ? 1.091 24.517 -0.053 1.00 49.94 172 VAL A O 1
ATOM 1307 N N . ALA A 1 173 ? -0.110 23.374 1.461 1.00 55.09 173 ALA A N 1
ATOM 1308 C CA . ALA A 1 173 ? -0.259 24.441 2.444 1.00 55.09 173 ALA A CA 1
ATOM 1309 C C . ALA A 1 173 ? 0.822 24.391 3.545 1.00 55.09 173 ALA A C 1
ATOM 1311 O O . ALA A 1 173 ? 0.779 25.193 4.479 1.00 55.09 173 ALA A O 1
ATOM 1312 N N . GLY A 1 174 ? 1.789 23.472 3.449 1.00 53.47 174 GLY A N 1
ATOM 1313 C CA . GLY A 1 174 ? 2.878 23.316 4.407 1.00 53.47 174 GLY A CA 1
ATOM 1314 C C . GLY A 1 174 ? 2.481 22.625 5.714 1.00 53.47 174 GLY A C 1
ATOM 1315 O O . GLY A 1 174 ? 3.265 22.653 6.664 1.00 53.47 174 GLY A O 1
ATOM 1316 N N . ARG A 1 175 ? 1.299 21.992 5.808 1.00 59.44 175 ARG A N 1
ATOM 1317 C CA . ARG A 1 175 ? 0.978 21.161 6.978 1.00 59.44 175 ARG A CA 1
ATOM 1318 C C . ARG A 1 175 ? 1.796 19.883 6.931 1.00 59.44 175 ARG A C 1
ATOM 1320 O O . ARG A 1 175 ? 1.624 19.041 6.051 1.00 59.44 175 ARG A O 1
ATOM 1327 N N . VAL A 1 176 ? 2.641 19.729 7.940 1.00 60.12 176 VAL A N 1
ATOM 1328 C CA . VAL A 1 176 ? 3.322 18.477 8.253 1.00 60.12 176 VAL A CA 1
ATOM 1329 C C . VAL A 1 176 ? 2.297 17.511 8.844 1.00 60.12 176 VAL A C 1
ATOM 1331 O O . VAL A 1 176 ? 1.750 17.777 9.912 1.00 60.12 176 VAL A O 1
ATOM 1334 N N . MET A 1 177 ? 2.017 16.401 8.156 1.00 62.91 177 MET A N 1
ATOM 1335 C CA . MET A 1 177 ? 1.041 15.415 8.646 1.00 62.91 177 MET A CA 1
ATOM 1336 C C . MET A 1 177 ? 1.582 14.630 9.844 1.00 62.91 177 MET A C 1
ATOM 1338 O O . MET A 1 177 ? 0.875 14.448 10.829 1.00 62.91 177 MET A O 1
ATO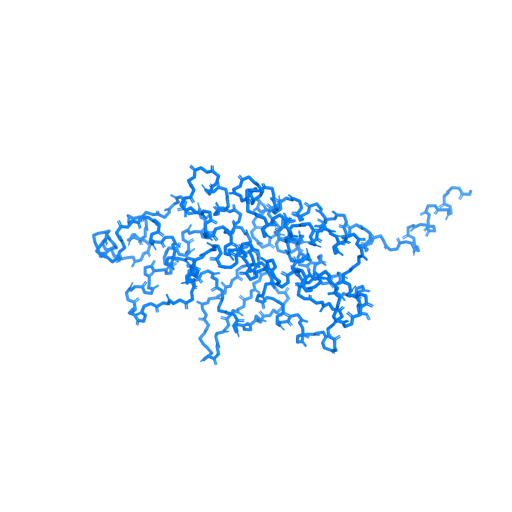M 1342 N N . ARG A 1 178 ? 2.828 14.153 9.733 1.00 71.75 178 ARG A N 1
ATOM 1343 C CA . ARG A 1 178 ? 3.653 13.485 10.756 1.00 71.75 178 ARG A CA 1
ATOM 1344 C C . ARG A 1 178 ? 4.928 12.951 10.088 1.00 71.75 178 ARG A C 1
ATOM 1346 O O . ARG A 1 178 ? 4.947 12.818 8.861 1.00 71.75 178 ARG A O 1
ATOM 1353 N N . PRO A 1 179 ? 5.982 12.611 10.848 1.00 66.69 179 PRO A N 1
ATOM 1354 C CA . PRO A 1 179 ? 7.034 11.753 10.322 1.00 66.69 179 PRO A CA 1
ATOM 1355 C C . PRO A 1 179 ? 6.451 10.373 9.983 1.00 66.69 179 PRO A C 1
ATOM 1357 O O . PRO A 1 179 ? 5.803 9.732 10.811 1.00 66.69 179 PRO A O 1
ATOM 1360 N N . PHE A 1 180 ? 6.679 9.918 8.758 1.00 70.38 180 PHE A N 1
ATOM 1361 C CA . PHE A 1 180 ? 6.369 8.566 8.313 1.00 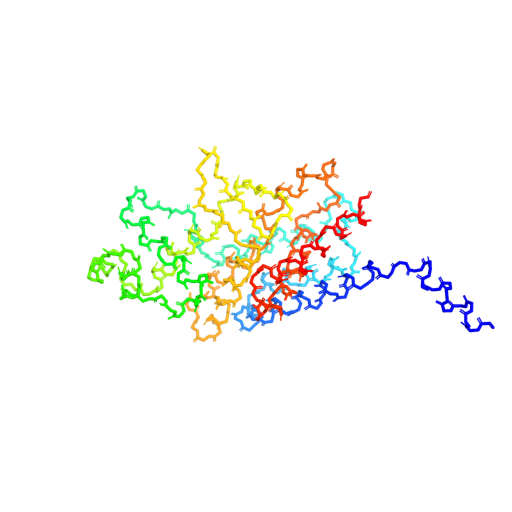70.38 180 PHE A CA 1
ATOM 1362 C C . PHE A 1 180 ? 7.601 7.695 8.459 1.00 70.38 180 PHE A C 1
ATOM 1364 O O . PHE A 1 180 ? 8.706 8.116 8.114 1.00 70.38 180 PHE A O 1
ATOM 1371 N N . GLN A 1 181 ? 7.406 6.462 8.917 1.00 72.19 181 GLN A N 1
ATOM 1372 C CA . GLN A 1 181 ? 8.472 5.469 8.880 1.00 72.19 181 GLN A CA 1
ATOM 1373 C C . GLN A 1 181 ? 8.580 4.875 7.469 1.00 72.19 181 GLN A C 1
ATOM 1375 O O . GLN A 1 181 ? 7.591 4.702 6.748 1.00 72.19 181 GLN A O 1
ATOM 1380 N N . GLY A 1 182 ? 9.797 4.530 7.065 1.00 68.75 182 GLY A N 1
ATOM 1381 C CA . GLY A 1 182 ? 10.091 3.921 5.780 1.00 68.75 182 GLY A CA 1
ATOM 1382 C C . GLY A 1 182 ? 9.247 2.667 5.582 1.00 68.75 182 GLY A C 1
ATOM 1383 O O . GLY A 1 182 ? 9.103 1.832 6.477 1.00 68.75 182 GLY A O 1
ATOM 1384 N N . PHE A 1 183 ? 8.632 2.568 4.403 1.00 78.31 183 PHE A N 1
ATOM 1385 C CA . PHE A 1 183 ? 7.754 1.459 4.020 1.00 78.31 183 PHE A CA 1
ATOM 1386 C C . PHE A 1 183 ? 6.559 1.220 4.966 1.00 78.31 183 PHE A C 1
ATOM 1388 O O . PHE A 1 183 ? 5.917 0.175 4.898 1.00 78.31 183 PHE A O 1
ATOM 1395 N N . GLU A 1 184 ? 6.188 2.182 5.815 1.00 81.75 184 GLU A N 1
ATOM 1396 C CA . GLU A 1 184 ? 5.006 2.075 6.673 1.00 81.75 184 GLU A CA 1
ATOM 1397 C C . GLU A 1 184 ? 3.729 1.840 5.859 1.00 81.75 184 GLU A C 1
ATOM 1399 O O . GLU A 1 184 ? 3.007 0.876 6.103 1.00 81.75 184 GLU A O 1
ATOM 1404 N N . ILE A 1 185 ? 3.520 2.638 4.811 1.00 82.06 185 ILE A N 1
ATOM 1405 C CA . ILE A 1 185 ? 2.396 2.485 3.875 1.00 82.06 185 ILE A CA 1
ATOM 1406 C C . ILE A 1 185 ? 2.411 1.100 3.216 1.00 82.06 185 ILE A C 1
ATOM 1408 O O . ILE A 1 185 ? 1.355 0.523 2.958 1.00 82.06 185 ILE A O 1
ATOM 1412 N N . ALA A 1 186 ? 3.598 0.542 2.961 1.00 84.62 186 ALA A N 1
ATOM 1413 C CA . ALA A 1 186 ? 3.719 -0.789 2.383 1.00 84.62 186 ALA A CA 1
ATOM 1414 C C . ALA A 1 186 ? 3.232 -1.881 3.337 1.00 84.62 186 ALA A C 1
ATOM 1416 O O . ALA A 1 186 ? 2.447 -2.737 2.925 1.00 84.62 186 ALA A O 1
ATOM 1417 N N . ARG A 1 187 ? 3.628 -1.811 4.614 1.00 87.31 187 ARG A N 1
ATOM 1418 C CA . ARG A 1 187 ? 3.163 -2.736 5.660 1.00 87.31 187 ARG A CA 1
ATOM 1419 C C . ARG A 1 187 ? 1.655 -2.631 5.869 1.00 87.31 187 ARG A C 1
ATOM 1421 O O . ARG A 1 187 ? 0.969 -3.648 5.930 1.00 87.31 187 ARG A O 1
ATOM 1428 N N . VAL A 1 188 ? 1.132 -1.406 5.923 1.00 89.12 188 VAL A N 1
ATOM 1429 C CA . VAL A 1 188 ? -0.308 -1.143 6.057 1.00 89.12 188 VAL A CA 1
ATOM 1430 C C . VAL A 1 188 ? -1.072 -1.706 4.860 1.00 89.12 188 VAL A C 1
ATOM 1432 O O . VAL A 1 188 ? -2.045 -2.435 5.039 1.00 89.12 188 VAL A O 1
ATOM 1435 N N . GLY A 1 189 ? -0.597 -1.443 3.640 1.00 90.94 189 GLY A N 1
ATOM 1436 C CA . GLY A 1 189 ? -1.170 -1.996 2.416 1.00 90.94 189 GLY A CA 1
ATOM 1437 C C . GLY A 1 189 ? -1.190 -3.522 2.401 1.00 90.94 189 GLY A C 1
ATOM 1438 O O . GLY A 1 189 ? -2.214 -4.106 2.050 1.00 90.94 189 GLY A O 1
ATOM 1439 N N . PHE A 1 190 ? -0.102 -4.156 2.841 1.00 91.38 190 PHE A N 1
ATOM 1440 C CA . PHE A 1 190 ? -0.009 -5.609 2.969 1.00 91.38 190 PHE A CA 1
ATOM 1441 C C . PHE A 1 190 ? -1.035 -6.158 3.973 1.00 91.38 190 PHE A C 1
ATOM 1443 O O . PHE A 1 190 ? -1.732 -7.128 3.682 1.00 91.38 190 PHE A O 1
ATOM 1450 N N . GLY A 1 191 ? -1.180 -5.508 5.133 1.00 91.75 191 GLY A N 1
ATOM 1451 C CA . GLY A 1 191 ? -2.167 -5.881 6.150 1.00 91.75 191 GLY A CA 1
ATOM 1452 C C . GLY A 1 191 ? -3.614 -5.741 5.668 1.00 91.75 191 GLY A C 1
ATOM 1453 O O . GLY A 1 191 ? -4.424 -6.638 5.900 1.00 91.75 191 GLY A O 1
ATOM 1454 N N . VAL A 1 192 ? -3.934 -4.661 4.947 1.00 93.69 192 VAL A N 1
ATOM 1455 C CA . VAL A 1 192 ? -5.264 -4.456 4.346 1.00 93.69 192 VAL A CA 1
ATOM 1456 C C . VAL A 1 192 ? -5.549 -5.497 3.263 1.00 93.69 192 VAL A C 1
ATOM 1458 O O . VAL A 1 192 ? -6.645 -6.047 3.224 1.00 93.69 192 VAL A O 1
ATOM 1461 N N . ALA A 1 193 ? -4.570 -5.819 2.414 1.00 94.56 193 ALA A N 1
ATOM 1462 C CA . ALA A 1 193 ? -4.715 -6.876 1.414 1.00 94.56 193 ALA A CA 1
ATOM 1463 C C . ALA A 1 193 ? -4.964 -8.243 2.061 1.00 94.56 193 ALA A C 1
ATOM 1465 O O . ALA A 1 193 ? -5.840 -8.981 1.624 1.00 94.56 193 ALA A O 1
ATOM 1466 N N . LEU A 1 194 ? -4.245 -8.561 3.141 1.00 93.38 194 LEU A N 1
ATOM 1467 C CA . LEU A 1 194 ? -4.452 -9.799 3.889 1.00 93.38 194 LEU A CA 1
ATOM 1468 C C . LEU A 1 194 ? -5.845 -9.862 4.534 1.00 93.38 194 LEU A C 1
ATOM 1470 O O . LEU A 1 194 ? -6.460 -10.927 4.556 1.00 93.38 194 LEU A O 1
ATOM 1474 N N . ALA A 1 195 ? -6.357 -8.738 5.039 1.00 93.44 195 ALA A N 1
ATOM 1475 C CA . ALA A 1 195 ? -7.724 -8.662 5.544 1.00 93.44 195 ALA A CA 1
ATOM 1476 C C . ALA A 1 195 ? -8.764 -8.862 4.432 1.00 93.44 195 ALA A C 1
ATOM 1478 O O . ALA A 1 195 ? -9.731 -9.592 4.638 1.00 93.44 195 ALA A O 1
ATOM 1479 N N . ALA A 1 196 ? -8.516 -8.312 3.240 1.00 95.00 196 ALA A N 1
ATOM 1480 C CA . ALA A 1 196 ? -9.386 -8.462 2.075 1.00 95.00 196 ALA A CA 1
ATOM 1481 C C . ALA A 1 196 ? -9.555 -9.913 1.602 1.00 95.00 196 ALA A C 1
ATOM 1483 O O . ALA A 1 196 ? -10.595 -10.258 1.054 1.00 95.00 196 ALA A O 1
ATOM 1484 N N . VAL A 1 197 ? -8.585 -10.792 1.880 1.00 95.25 197 VAL A N 1
ATOM 1485 C CA . VAL A 1 197 ? -8.724 -12.238 1.624 1.00 95.25 197 VAL A CA 1
ATOM 1486 C C . VAL A 1 197 ? -9.845 -12.864 2.462 1.00 95.25 197 VAL A C 1
ATOM 1488 O O . VAL A 1 197 ? -10.458 -13.843 2.048 1.00 95.25 197 VAL A O 1
ATOM 1491 N N . ARG A 1 198 ? -10.094 -12.335 3.665 1.00 93.00 198 ARG A N 1
ATOM 1492 C CA . ARG A 1 198 ? -11.088 -12.873 4.609 1.00 93.00 198 ARG A CA 1
ATOM 1493 C C . ARG A 1 198 ? -12.420 -12.142 4.534 1.00 93.00 198 ARG A C 1
ATOM 1495 O O . ARG A 1 198 ? -13.450 -12.740 4.822 1.00 93.00 198 ARG A O 1
ATOM 1502 N N . ASP A 1 199 ? -12.373 -10.866 4.189 1.00 93.38 199 ASP A N 1
ATOM 1503 C CA . ASP A 1 199 ? -13.518 -9.973 4.176 1.00 93.38 199 ASP A CA 1
ATOM 1504 C C . ASP A 1 199 ? -13.472 -9.096 2.910 1.00 93.38 199 ASP A C 1
ATOM 1506 O O . ASP A 1 199 ? -12.679 -8.148 2.839 1.00 93.38 199 ASP A O 1
ATOM 1510 N N . PRO A 1 200 ? -14.311 -9.406 1.900 1.00 91.25 200 PRO A N 1
ATOM 1511 C CA . PRO A 1 200 ? -14.331 -8.694 0.626 1.00 91.25 200 PRO A CA 1
ATOM 1512 C C . PRO A 1 200 ? -14.619 -7.190 0.730 1.00 91.25 200 PRO A C 1
ATOM 1514 O O . PRO A 1 200 ? -14.331 -6.461 -0.222 1.00 91.25 200 PRO A O 1
ATOM 1517 N N . GLU A 1 201 ? -15.136 -6.692 1.863 1.00 90.00 201 GLU A N 1
ATOM 1518 C CA . GLU A 1 201 ? -15.348 -5.255 2.087 1.00 90.00 201 GLU A CA 1
ATOM 1519 C C . GLU A 1 201 ? -14.044 -4.442 1.929 1.00 90.00 201 GLU A C 1
ATOM 1521 O O . GLU A 1 201 ? -14.050 -3.268 1.534 1.00 90.00 201 GLU A O 1
ATOM 1526 N N . TRP A 1 202 ? -12.893 -5.078 2.172 1.00 93.31 202 TRP A N 1
ATOM 1527 C CA . TRP A 1 202 ? -11.577 -4.453 2.058 1.00 93.31 202 TRP A CA 1
ATOM 1528 C C . TRP A 1 202 ? -10.987 -4.472 0.650 1.00 93.31 202 TRP A C 1
ATOM 1530 O O . TRP A 1 202 ? -9.983 -3.793 0.425 1.00 93.31 202 TRP A O 1
ATOM 1540 N N . CYS A 1 203 ? -11.581 -5.183 -0.315 1.00 94.25 203 CYS A N 1
ATOM 1541 C CA . CYS A 1 203 ? -11.023 -5.306 -1.666 1.00 94.25 203 CYS A CA 1
ATOM 1542 C C . CYS A 1 203 ? -10.852 -3.946 -2.354 1.00 94.25 203 CYS A C 1
ATOM 1544 O O . CYS A 1 203 ? -9.805 -3.685 -2.949 1.00 94.25 203 CYS A O 1
ATOM 1546 N N . ALA A 1 204 ? -11.829 -3.043 -2.226 1.00 92.62 204 ALA A N 1
ATOM 1547 C CA . ALA A 1 204 ? -11.731 -1.693 -2.785 1.00 92.62 204 ALA A CA 1
ATOM 1548 C C . ALA A 1 204 ? -10.567 -0.898 -2.162 1.00 92.62 204 ALA A C 1
ATOM 1550 O O . ALA A 1 204 ? -9.775 -0.279 -2.875 1.00 92.62 204 ALA A O 1
ATOM 1551 N N . THR A 1 205 ? -10.401 -0.970 -0.839 1.00 92.19 205 THR A N 1
ATOM 1552 C CA . THR A 1 205 ? -9.308 -0.299 -0.118 1.00 92.19 205 THR A CA 1
ATOM 1553 C C . THR A 1 205 ? -7.944 -0.899 -0.470 1.00 92.19 205 THR A C 1
ATOM 1555 O O . THR A 1 205 ? -6.988 -0.165 -0.725 1.00 92.19 205 THR A O 1
ATOM 1558 N N . ALA A 1 206 ? -7.845 -2.229 -0.546 1.00 94.31 206 ALA A N 1
ATOM 1559 C CA . ALA A 1 206 ? -6.637 -2.928 -0.973 1.00 94.31 206 ALA A CA 1
ATOM 1560 C C . ALA A 1 206 ? -6.248 -2.532 -2.407 1.00 94.31 206 ALA A C 1
ATOM 1562 O O . ALA A 1 206 ? -5.088 -2.205 -2.661 1.00 94.31 206 ALA A O 1
ATOM 1563 N N . ALA A 1 207 ? -7.219 -2.474 -3.323 1.00 94.56 207 ALA A N 1
ATOM 1564 C CA . ALA A 1 207 ? -7.016 -2.007 -4.691 1.00 94.56 207 ALA A CA 1
ATOM 1565 C C . ALA A 1 207 ? -6.514 -0.553 -4.740 1.00 94.56 207 ALA A C 1
ATOM 1567 O O . ALA A 1 207 ? -5.550 -0.271 -5.454 1.00 94.56 207 ALA A O 1
ATOM 1568 N N . ALA A 1 208 ? -7.093 0.356 -3.942 1.00 90.06 208 ALA A N 1
ATOM 1569 C CA . ALA A 1 208 ? -6.650 1.751 -3.862 1.00 90.06 208 ALA A CA 1
ATOM 1570 C C . ALA A 1 208 ? -5.186 1.881 -3.409 1.00 90.06 208 ALA A C 1
ATOM 1572 O O . ALA A 1 208 ? -4.422 2.648 -4.005 1.00 90.06 208 ALA A O 1
ATOM 1573 N N . LEU A 1 209 ? -4.802 1.123 -2.376 1.00 90.38 209 LEU A N 1
ATOM 1574 C CA . LEU A 1 209 ? -3.448 1.096 -1.814 1.00 90.38 209 LEU A CA 1
ATOM 1575 C C . LEU A 1 209 ? -2.433 0.470 -2.776 1.00 90.38 209 LEU A C 1
ATOM 1577 O O . LEU A 1 209 ? -1.311 0.966 -2.902 1.00 90.38 209 LEU A O 1
ATOM 1581 N N . ARG A 1 210 ? -2.825 -0.600 -3.478 1.00 92.19 210 ARG A N 1
ATOM 1582 C CA . ARG A 1 210 ? -1.987 -1.258 -4.486 1.00 92.19 210 ARG A CA 1
ATOM 1583 C C . ARG A 1 210 ? -1.752 -0.361 -5.692 1.00 92.19 210 ARG A C 1
ATOM 1585 O O . ARG A 1 210 ? -0.608 -0.245 -6.128 1.00 92.19 210 ARG A O 1
ATOM 1592 N N . ALA A 1 211 ? -2.803 0.266 -6.222 1.00 89.94 211 ALA A N 1
ATOM 1593 C CA . ALA A 1 211 ? -2.714 1.126 -7.401 1.00 89.94 211 ALA A CA 1
ATOM 1594 C C . ALA A 1 211 ? -1.743 2.291 -7.172 1.00 89.94 211 ALA A C 1
ATOM 1596 O O . ALA A 1 211 ? -0.932 2.602 -8.038 1.00 89.94 211 ALA A O 1
ATOM 1597 N N . ARG A 1 212 ? -1.784 2.900 -5.981 1.00 85.19 212 ARG A N 1
ATOM 1598 C CA . ARG A 1 212 ? -1.001 4.096 -5.629 1.00 85.19 212 ARG A CA 1
ATOM 1599 C C . ARG A 1 212 ? 0.380 3.793 -5.051 1.00 85.19 212 ARG A C 1
ATOM 1601 O O . ARG A 1 212 ? 1.067 4.710 -4.595 1.00 85.19 212 ARG A O 1
ATOM 1608 N N . ARG A 1 213 ? 0.829 2.533 -5.052 1.00 85.94 213 ARG A N 1
ATOM 1609 C CA . ARG A 1 213 ? 2.150 2.205 -4.506 1.00 85.94 213 ARG A CA 1
ATOM 1610 C C . ARG A 1 213 ? 3.244 2.936 -5.287 1.00 85.94 213 ARG A C 1
ATOM 1612 O O . ARG A 1 213 ? 3.281 2.880 -6.512 1.00 85.94 213 ARG A O 1
ATOM 1619 N N . GLY A 1 214 ? 4.113 3.645 -4.567 1.00 77.06 214 GLY A N 1
ATOM 1620 C CA . GLY A 1 214 ? 5.190 4.446 -5.157 1.00 77.06 214 GLY A CA 1
ATOM 1621 C C . GLY A 1 214 ? 4.744 5.731 -5.853 1.00 77.06 214 GLY A C 1
ATOM 1622 O O . GLY A 1 214 ? 5.605 6.492 -6.279 1.00 77.06 214 GLY A O 1
ATOM 1623 N N . TYR A 1 215 ? 3.440 6.022 -5.918 1.00 76.81 215 TYR A N 1
ATOM 1624 C CA . TYR A 1 215 ? 2.919 7.210 -6.595 1.00 76.81 215 TYR A CA 1
ATOM 1625 C C . TYR A 1 215 ? 3.410 8.513 -5.951 1.00 76.81 215 TYR A C 1
ATOM 1627 O O . TYR A 1 215 ? 3.876 9.405 -6.647 1.00 76.81 215 TYR A O 1
ATOM 1635 N N . PHE A 1 216 ? 3.392 8.611 -4.620 1.00 69.88 216 PHE A N 1
ATOM 1636 C CA . PHE A 1 216 ? 3.866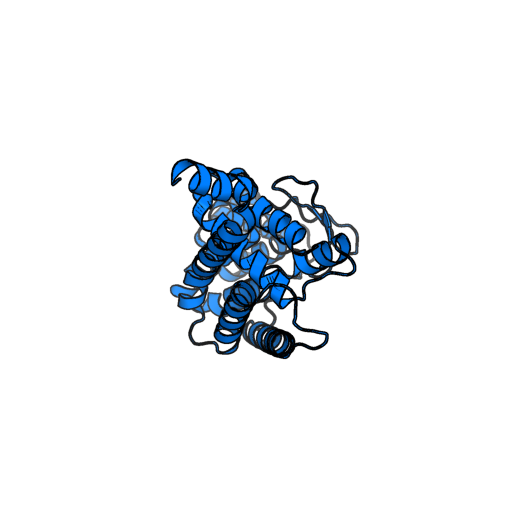 9.811 -3.910 1.00 69.88 216 PHE A CA 1
ATOM 1637 C C . PHE A 1 216 ? 5.373 10.020 -4.082 1.00 69.88 216 PHE A C 1
ATOM 1639 O O . PHE A 1 216 ? 5.847 11.129 -4.308 1.00 69.88 216 PHE A O 1
ATOM 1646 N N . LEU A 1 217 ? 6.128 8.921 -4.046 1.00 71.25 217 LEU A N 1
ATOM 1647 C CA . LEU A 1 217 ? 7.575 8.950 -4.203 1.00 71.25 217 LEU A CA 1
ATOM 1648 C C . LEU A 1 217 ? 7.988 9.225 -5.657 1.00 71.25 217 LEU A C 1
ATOM 1650 O O . LEU A 1 217 ? 9.079 9.734 -5.877 1.00 71.25 217 LEU A O 1
ATOM 1654 N N . ARG A 1 218 ? 7.115 8.977 -6.647 1.00 74.81 218 ARG A N 1
ATOM 1655 C CA . ARG A 1 218 ? 7.354 9.317 -8.058 1.00 74.81 218 ARG A CA 1
ATOM 1656 C C . ARG A 1 218 ? 7.716 10.784 -8.231 1.00 74.81 218 ARG A C 1
ATOM 1658 O O . ARG A 1 218 ? 8.714 11.063 -8.880 1.00 74.81 218 ARG A O 1
ATOM 1665 N N . ASN A 1 219 ? 6.930 11.702 -7.670 1.00 69.81 219 ASN A N 1
ATOM 1666 C CA . ASN A 1 219 ? 7.161 13.136 -7.861 1.00 69.81 219 ASN A CA 1
ATOM 1667 C C . ASN A 1 219 ? 8.503 13.551 -7.240 1.00 69.81 219 ASN A C 1
ATOM 1669 O O . ASN A 1 219 ? 9.325 14.162 -7.912 1.00 69.81 219 ASN A O 1
ATOM 1673 N N . THR A 1 220 ? 8.779 13.092 -6.016 1.00 70.06 220 THR A N 1
ATOM 1674 C CA . THR A 1 220 ? 10.074 13.303 -5.353 1.00 70.06 220 THR A CA 1
ATOM 1675 C C . THR A 1 220 ? 11.246 12.714 -6.152 1.00 70.06 220 THR A C 1
ATOM 1677 O O . THR A 1 220 ? 12.276 13.364 -6.305 1.00 70.06 220 THR A O 1
ATOM 1680 N N . LEU A 1 221 ? 11.114 11.499 -6.695 1.00 70.75 221 LEU A N 1
ATOM 1681 C CA . LEU A 1 221 ? 12.161 10.851 -7.494 1.00 70.75 221 LEU A CA 1
ATOM 1682 C C . LEU A 1 221 ? 12.392 11.546 -8.841 1.00 70.75 221 LEU A C 1
ATOM 1684 O O . LEU A 1 221 ? 13.542 11.658 -9.263 1.00 70.75 221 LEU A O 1
ATOM 1688 N N . ILE A 1 222 ? 11.326 12.006 -9.504 1.00 68.56 222 ILE A N 1
ATOM 1689 C CA . ILE A 1 222 ? 11.420 12.774 -10.750 1.00 68.56 222 ILE A CA 1
ATOM 1690 C C . ILE A 1 222 ? 12.190 14.074 -10.505 1.00 68.56 222 ILE A C 1
ATOM 1692 O O . ILE A 1 222 ? 13.125 14.367 -11.249 1.00 68.56 222 ILE A O 1
ATOM 1696 N N . ASP A 1 223 ? 11.849 14.804 -9.439 1.00 67.81 223 ASP A N 1
ATOM 1697 C CA . ASP A 1 223 ? 12.511 16.062 -9.082 1.00 67.81 223 ASP A CA 1
ATOM 1698 C C . ASP A 1 223 ? 14.003 15.851 -8.768 1.00 67.81 223 ASP A C 1
ATOM 1700 O O . ASP A 1 223 ? 14.851 16.618 -9.223 1.00 67.81 223 ASP A O 1
ATOM 1704 N N . MET A 1 224 ? 14.352 14.780 -8.044 1.00 66.81 224 MET A N 1
ATOM 1705 C CA . MET A 1 224 ? 15.748 14.472 -7.696 1.00 66.81 224 MET A CA 1
ATOM 1706 C C . MET A 1 224 ? 16.618 14.061 -8.893 1.00 66.81 224 MET A C 1
ATOM 1708 O O . MET A 1 224 ? 17.846 14.137 -8.804 1.00 66.81 224 MET A O 1
ATOM 1712 N N . LEU A 1 225 ? 16.019 13.582 -9.986 1.00 67.00 225 LEU A N 1
ATOM 1713 C CA . LEU A 1 225 ? 16.740 12.947 -11.093 1.00 67.00 225 LEU A CA 1
ATOM 1714 C C . LEU A 1 225 ? 16.494 13.610 -12.449 1.00 67.00 225 LEU A C 1
ATOM 1716 O O . LEU A 1 225 ? 16.780 12.995 -13.467 1.00 67.00 225 LEU A O 1
ATOM 1720 N N . ALA A 1 226 ? 16.003 14.850 -12.483 1.00 67.50 226 ALA A N 1
ATOM 1721 C CA . ALA A 1 226 ? 15.671 15.547 -13.722 1.00 67.50 226 ALA A CA 1
ATOM 1722 C C . ALA A 1 226 ? 16.882 15.698 -14.688 1.00 67.50 226 ALA A C 1
ATOM 1724 O O . ALA A 1 226 ? 17.915 16.238 -14.278 1.00 67.50 226 ALA A O 1
ATOM 1725 N N . PRO A 1 227 ? 16.758 15.296 -15.977 1.00 70.12 227 PRO A N 1
ATOM 1726 C CA . PRO A 1 227 ? 15.613 14.606 -16.586 1.00 70.12 227 PRO A CA 1
ATOM 1727 C C . PRO A 1 227 ? 15.501 13.147 -16.111 1.00 70.12 227 PRO A C 1
ATOM 1729 O O . PRO A 1 227 ? 16.434 12.363 -16.271 1.00 70.12 227 PRO A O 1
ATOM 1732 N N . ALA A 1 228 ? 14.343 12.785 -15.543 1.00 68.75 228 ALA A N 1
ATOM 1733 C CA . ALA A 1 228 ? 14.155 11.486 -14.906 1.00 68.75 228 ALA A CA 1
ATOM 1734 C C . ALA A 1 228 ? 14.209 10.350 -15.945 1.00 68.75 228 ALA A C 1
ATOM 1736 O O . ALA A 1 228 ? 13.420 10.356 -16.891 1.00 68.75 228 ALA A O 1
ATOM 1737 N N . PRO A 1 229 ? 15.095 9.354 -15.776 1.00 75.00 229 PRO A N 1
ATOM 1738 C CA . PRO A 1 229 ? 15.273 8.288 -16.759 1.00 75.00 229 PRO A CA 1
ATOM 1739 C C . PRO A 1 229 ? 14.180 7.204 -16.699 1.00 75.00 229 PRO A C 1
ATOM 1741 O O . PRO A 1 229 ? 14.189 6.282 -17.504 1.00 75.00 229 PRO A O 1
ATOM 1744 N N . PHE A 1 230 ? 13.240 7.276 -15.754 1.00 80.00 230 PHE A N 1
ATOM 1745 C CA . PHE A 1 230 ? 12.148 6.312 -15.578 1.00 80.00 230 PHE A CA 1
ATOM 1746 C C . PHE A 1 230 ? 10.777 6.978 -15.723 1.00 80.00 230 PHE A C 1
ATOM 1748 O O . PHE A 1 230 ? 10.590 8.156 -15.422 1.00 80.00 230 PHE A O 1
ATOM 1755 N N . ASP A 1 231 ? 9.797 6.181 -16.137 1.00 85.75 231 ASP A N 1
ATOM 1756 C CA . ASP A 1 231 ? 8.380 6.537 -16.161 1.00 85.75 231 ASP A CA 1
ATOM 1757 C C . ASP A 1 231 ? 7.659 6.076 -14.877 1.00 85.75 231 ASP A C 1
ATOM 1759 O O . ASP A 1 231 ? 8.271 5.571 -13.929 1.00 85.75 231 ASP A O 1
ATOM 1763 N N . ALA A 1 232 ? 6.338 6.276 -14.811 1.00 86.69 232 ALA A N 1
ATOM 1764 C CA . ALA A 1 232 ? 5.547 5.890 -13.641 1.00 86.69 232 ALA A CA 1
ATOM 1765 C C . ALA A 1 232 ? 5.572 4.370 -13.397 1.00 86.69 232 ALA A C 1
ATOM 1767 O O . ALA A 1 232 ? 5.629 3.940 -12.241 1.00 86.69 232 ALA A O 1
ATOM 1768 N N . LEU A 1 233 ? 5.584 3.570 -14.469 1.00 91.06 233 LEU A N 1
ATOM 1769 C CA . LEU A 1 233 ? 5.703 2.118 -14.395 1.00 91.06 233 LEU A CA 1
ATOM 1770 C C . LEU A 1 233 ? 7.050 1.691 -13.787 1.00 91.06 233 LEU A C 1
ATOM 1772 O O . LEU A 1 233 ? 7.073 0.862 -12.875 1.00 91.06 233 LEU A O 1
ATOM 1776 N N . GLY A 1 234 ? 8.163 2.279 -14.237 1.00 89.56 234 GLY A N 1
ATOM 1777 C CA . GLY A 1 234 ? 9.498 2.031 -13.689 1.00 89.56 234 GLY A CA 1
ATOM 1778 C C . GLY A 1 234 ? 9.590 2.356 -12.198 1.00 89.56 234 GLY A C 1
ATOM 1779 O O . GLY A 1 234 ? 10.081 1.536 -11.419 1.00 89.56 234 GLY A O 1
ATOM 1780 N N . VAL A 1 235 ? 9.038 3.501 -11.775 1.00 86.75 235 VAL A N 1
ATOM 1781 C CA . VAL A 1 235 ? 8.969 3.859 -10.347 1.00 86.75 235 VAL A CA 1
ATOM 1782 C C . VAL A 1 235 ? 8.160 2.834 -9.567 1.00 86.75 235 VAL A C 1
ATOM 1784 O O . VAL A 1 235 ? 8.642 2.315 -8.560 1.00 86.75 235 VAL A O 1
ATOM 1787 N N . GLN A 1 236 ? 6.938 2.522 -10.009 1.00 90.69 236 GLN A N 1
ATOM 1788 C CA . GLN A 1 236 ? 6.085 1.595 -9.272 1.00 90.69 236 GLN A CA 1
ATOM 1789 C C . GLN A 1 236 ? 6.737 0.210 -9.155 1.00 90.69 236 GLN A C 1
ATOM 1791 O O . GLN A 1 236 ? 6.694 -0.379 -8.077 1.00 90.69 236 GLN A O 1
ATOM 1796 N N . ALA A 1 237 ? 7.402 -0.274 -10.206 1.00 92.12 237 ALA A N 1
ATOM 1797 C CA . ALA A 1 237 ? 8.113 -1.548 -10.196 1.00 92.12 237 ALA A CA 1
ATOM 1798 C C . ALA A 1 237 ? 9.225 -1.597 -9.128 1.00 92.12 237 ALA A C 1
ATOM 1800 O O . ALA A 1 237 ? 9.266 -2.537 -8.330 1.00 92.12 237 ALA A O 1
ATOM 1801 N N . VAL A 1 238 ? 10.078 -0.566 -9.055 1.00 89.25 238 VAL A N 1
ATOM 1802 C CA . VAL A 1 238 ? 11.137 -0.471 -8.032 1.00 89.25 238 VAL A CA 1
ATOM 1803 C C . VAL A 1 238 ? 10.535 -0.373 -6.633 1.00 89.25 238 VAL A C 1
ATOM 1805 O O . VAL A 1 238 ? 10.940 -1.113 -5.739 1.00 89.25 238 VAL A O 1
ATOM 1808 N N . ILE A 1 239 ? 9.535 0.493 -6.431 1.00 88.62 239 ILE A N 1
ATOM 1809 C CA . ILE A 1 239 ? 8.955 0.697 -5.098 1.00 88.62 239 ILE A CA 1
ATOM 1810 C C . ILE A 1 239 ? 8.215 -0.540 -4.602 1.00 88.62 239 ILE A C 1
ATOM 1812 O O . ILE A 1 239 ? 8.332 -0.869 -3.422 1.00 88.62 239 ILE A O 1
ATOM 1816 N N . MET A 1 240 ? 7.481 -1.242 -5.462 1.00 92.06 240 MET A N 1
ATOM 1817 C CA . MET A 1 240 ? 6.854 -2.519 -5.112 1.00 92.06 240 MET A CA 1
ATOM 1818 C C . MET A 1 240 ? 7.912 -3.560 -4.720 1.00 92.06 240 MET A C 1
ATOM 1820 O O . MET A 1 240 ? 7.771 -4.218 -3.690 1.00 92.06 240 MET A O 1
ATOM 1824 N N . GLY A 1 241 ? 9.007 -3.646 -5.485 1.00 92.50 241 GLY A N 1
ATOM 1825 C CA . GLY A 1 241 ? 10.142 -4.512 -5.174 1.00 92.50 241 GLY A CA 1
ATOM 1826 C C . GLY A 1 241 ? 10.740 -4.229 -3.798 1.00 92.50 241 GLY A C 1
ATOM 1827 O O . GLY A 1 241 ? 10.778 -5.099 -2.928 1.00 92.50 241 GLY A O 1
ATOM 1828 N N . SER A 1 242 ? 11.136 -2.983 -3.549 1.00 89.06 242 SER A N 1
ATOM 1829 C CA . SER A 1 242 ? 11.704 -2.577 -2.261 1.00 89.06 242 SER A CA 1
ATOM 1830 C C . SER A 1 242 ? 10.703 -2.702 -1.107 1.00 89.06 242 SER A C 1
ATOM 1832 O O . SER A 1 242 ? 11.097 -3.061 -0.001 1.00 89.06 242 SER A O 1
ATOM 1834 N N . SER A 1 243 ? 9.410 -2.471 -1.358 1.00 89.25 243 SER A N 1
ATOM 1835 C CA . SER A 1 243 ? 8.339 -2.635 -0.364 1.00 89.25 243 SER A CA 1
ATOM 1836 C C . SER A 1 243 ? 8.222 -4.072 0.122 1.00 89.25 243 SER A C 1
ATOM 1838 O O . SER A 1 243 ? 8.219 -4.315 1.327 1.00 89.25 243 SER A O 1
ATOM 1840 N N . GLY A 1 244 ? 8.161 -5.040 -0.794 1.00 91.69 244 GLY A N 1
ATOM 1841 C CA . GLY A 1 244 ? 8.078 -6.437 -0.388 1.00 91.69 244 GLY A CA 1
ATOM 1842 C C . GLY A 1 244 ? 9.368 -6.940 0.249 1.00 91.69 244 GLY A C 1
ATOM 1843 O O . GLY A 1 244 ? 9.311 -7.714 1.203 1.00 91.69 244 GLY A O 1
ATOM 1844 N N . TYR A 1 245 ? 10.526 -6.432 -0.186 1.00 90.50 245 TYR A N 1
ATOM 1845 C CA . TYR A 1 245 ? 11.794 -6.701 0.494 1.00 90.50 245 TYR A CA 1
ATOM 1846 C C . TYR A 1 245 ? 11.796 -6.161 1.935 1.00 90.50 245 TYR A C 1
ATOM 1848 O O . TYR A 1 245 ? 12.199 -6.861 2.863 1.00 90.50 245 TYR A O 1
ATOM 1856 N N . ALA A 1 246 ? 11.266 -4.955 2.159 1.00 88.25 246 ALA A N 1
ATOM 1857 C CA . ALA A 1 246 ? 11.070 -4.415 3.503 1.00 88.25 246 ALA A CA 1
ATOM 1858 C C . ALA A 1 246 ? 10.090 -5.272 4.326 1.00 88.25 246 ALA A C 1
ATOM 1860 O O . ALA A 1 246 ? 10.363 -5.559 5.492 1.00 88.25 246 ALA A O 1
ATOM 1861 N N . ASN A 1 247 ? 8.990 -5.741 3.725 1.00 88.69 247 ASN A N 1
ATOM 1862 C CA . ASN A 1 247 ? 8.008 -6.603 4.389 1.00 88.69 247 ASN A CA 1
ATOM 1863 C C . ASN A 1 247 ? 8.615 -7.941 4.851 1.00 88.69 247 ASN A C 1
ATOM 1865 O O . ASN A 1 247 ? 8.354 -8.360 5.978 1.00 88.69 247 ASN A O 1
ATOM 1869 N N . LEU A 1 248 ? 9.492 -8.570 4.056 1.00 88.38 248 LEU A N 1
ATOM 1870 C CA . LEU A 1 248 ? 10.234 -9.779 4.465 1.00 88.38 248 LEU A CA 1
ATOM 1871 C C . LEU A 1 248 ? 11.074 -9.566 5.729 1.00 88.38 248 LEU A C 1
ATOM 1873 O O . LEU A 1 248 ? 11.280 -10.486 6.523 1.00 88.38 248 LEU A O 1
ATOM 1877 N N . HIS A 1 249 ? 11.576 -8.348 5.913 1.00 85.94 249 HIS A N 1
ATOM 1878 C CA . HIS A 1 249 ? 12.438 -7.984 7.027 1.00 85.94 249 HIS A CA 1
ATOM 1879 C C . HIS A 1 249 ? 11.711 -7.224 8.138 1.00 85.94 249 HIS A C 1
ATOM 1881 O O . HIS A 1 249 ? 12.357 -6.825 9.106 1.00 85.94 249 HIS A O 1
ATOM 1887 N N . ALA A 1 250 ? 10.382 -7.086 8.065 1.00 81.56 250 ALA A N 1
ATOM 1888 C CA . ALA A 1 250 ? 9.592 -6.325 9.032 1.00 81.56 250 ALA A CA 1
ATOM 1889 C C . ALA A 1 250 ? 9.729 -6.847 10.474 1.00 81.56 250 ALA A C 1
ATOM 1891 O O . ALA A 1 250 ? 9.663 -6.062 11.418 1.00 81.56 250 ALA A O 1
ATOM 1892 N N . VAL A 1 251 ? 10.011 -8.145 10.653 1.00 80.88 251 VAL A N 1
ATOM 1893 C CA . VAL A 1 251 ? 10.284 -8.778 11.963 1.00 80.88 251 VAL A CA 1
ATOM 1894 C C . VAL A 1 251 ? 11.474 -8.133 12.686 1.00 80.88 251 VAL A C 1
ATOM 1896 O O . VAL A 1 251 ? 11.560 -8.183 13.908 1.00 80.88 251 VAL A O 1
ATOM 1899 N N . ARG A 1 252 ? 12.398 -7.519 11.937 1.00 80.81 252 ARG A N 1
ATOM 1900 C CA . ARG A 1 252 ? 13.587 -6.837 12.468 1.00 80.81 252 ARG A CA 1
ATOM 1901 C C . ARG A 1 252 ? 13.294 -5.401 12.921 1.00 80.81 252 ARG A C 1
ATOM 1903 O O . ARG A 1 252 ? 14.209 -4.715 13.365 1.00 80.81 252 ARG A O 1
ATOM 1910 N N . GLY A 1 253 ? 12.046 -4.946 12.796 1.00 78.56 253 GLY A N 1
ATOM 1911 C CA . GLY A 1 253 ? 11.625 -3.572 13.055 1.00 78.56 253 GLY A CA 1
ATOM 1912 C C . GLY A 1 253 ? 11.680 -2.684 11.809 1.00 78.56 253 GLY A C 1
ATOM 1913 O O . GLY A 1 253 ? 12.423 -2.945 10.860 1.00 78.56 253 GLY A O 1
ATOM 1914 N N . ALA A 1 254 ? 10.881 -1.613 11.818 1.00 74.44 254 ALA A N 1
ATOM 1915 C CA . ALA A 1 254 ? 10.707 -0.714 10.673 1.00 74.44 254 ALA A CA 1
ATOM 1916 C C . ALA A 1 254 ? 12.013 -0.019 10.248 1.00 74.44 254 ALA A C 1
ATOM 1918 O O . ALA A 1 254 ? 12.302 0.082 9.054 1.00 74.44 254 ALA A O 1
ATOM 1919 N N . GLU A 1 255 ? 12.838 0.401 11.211 1.00 76.31 255 GLU A N 1
ATOM 1920 C CA . GLU A 1 255 ? 14.119 1.057 10.936 1.00 76.31 255 GLU A CA 1
ATOM 1921 C C . GLU A 1 255 ? 15.103 0.105 10.237 1.00 76.31 255 GLU A C 1
ATOM 1923 O O . GLU A 1 255 ? 15.703 0.453 9.219 1.00 76.31 255 GLU A O 1
ATOM 1928 N N . ALA A 1 256 ? 15.241 -1.125 10.743 1.00 79.06 256 ALA A N 1
ATOM 1929 C CA . ALA A 1 256 ? 16.135 -2.122 10.162 1.00 79.06 256 ALA A CA 1
ATOM 1930 C C . ALA A 1 256 ? 15.673 -2.557 8.763 1.00 79.06 256 ALA A C 1
ATOM 1932 O O . ALA A 1 256 ? 16.495 -2.659 7.853 1.00 79.06 256 ALA A O 1
ATOM 1933 N N . ALA A 1 257 ? 14.365 -2.766 8.572 1.00 80.50 257 ALA A N 1
ATOM 1934 C CA . ALA A 1 257 ? 13.792 -3.071 7.262 1.00 80.50 257 ALA A CA 1
ATOM 1935 C C . ALA A 1 257 ? 14.054 -1.939 6.252 1.00 80.50 257 ALA A C 1
ATOM 1937 O O . ALA A 1 257 ? 14.468 -2.195 5.122 1.00 80.50 257 ALA A O 1
ATOM 1938 N N . SER A 1 258 ? 13.904 -0.684 6.679 1.00 77.62 258 SER A N 1
ATOM 1939 C CA . SER A 1 258 ? 14.164 0.488 5.837 1.00 77.62 258 SER A CA 1
ATOM 1940 C C . SER A 1 258 ? 15.637 0.615 5.450 1.00 77.62 258 SER A C 1
ATOM 1942 O O . SER A 1 258 ? 15.936 0.834 4.278 1.00 77.62 258 SER A O 1
ATOM 1944 N N . LYS A 1 259 ? 16.569 0.397 6.390 1.00 78.31 259 LYS A N 1
ATOM 1945 C CA . LYS A 1 259 ? 18.020 0.388 6.110 1.00 78.31 259 LYS A CA 1
ATOM 1946 C C . LYS A 1 259 ? 18.426 -0.674 5.084 1.00 78.31 259 LYS A C 1
ATOM 1948 O O . LYS A 1 259 ? 19.422 -0.488 4.395 1.00 78.31 259 LYS A O 1
ATOM 1953 N N . LEU A 1 260 ? 17.671 -1.769 4.979 1.00 81.19 260 LEU A N 1
ATOM 1954 C CA . LEU A 1 260 ? 17.905 -2.830 3.997 1.00 81.19 260 LEU A CA 1
ATOM 1955 C C . L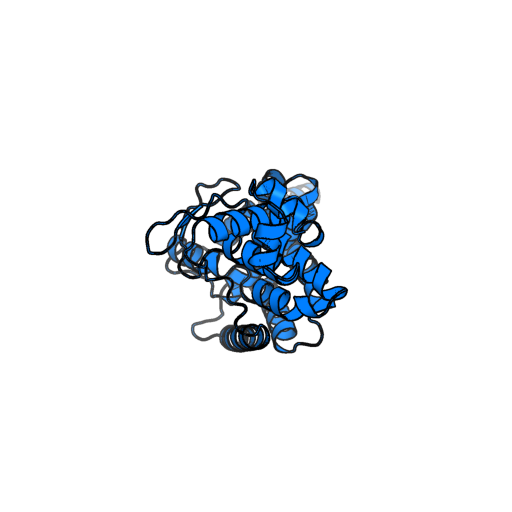EU A 1 260 ? 17.273 -2.525 2.632 1.00 81.19 260 LEU A C 1
ATOM 1957 O O . LEU A 1 260 ? 17.875 -2.823 1.605 1.00 81.19 260 LEU A O 1
ATOM 1961 N N . ALA A 1 261 ? 16.081 -1.928 2.608 1.00 82.25 261 ALA A N 1
ATOM 1962 C CA . ALA A 1 261 ? 15.327 -1.708 1.375 1.00 82.25 261 ALA A CA 1
ATOM 1963 C C . ALA A 1 261 ? 15.644 -0.377 0.666 1.00 82.25 261 ALA A C 1
ATOM 1965 O O . ALA A 1 261 ? 15.595 -0.325 -0.562 1.00 82.25 261 ALA A O 1
ATOM 1966 N N . LEU A 1 262 ? 16.009 0.688 1.391 1.00 80.00 262 LEU A N 1
ATOM 1967 C CA . LEU A 1 262 ? 16.392 1.973 0.785 1.00 80.00 262 LEU A CA 1
ATOM 1968 C C . LEU A 1 262 ? 17.602 1.859 -0.163 1.00 80.00 262 LEU A C 1
ATOM 1970 O O . LEU A 1 262 ? 17.533 2.432 -1.254 1.00 80.00 262 LEU A O 1
ATOM 1974 N N . PRO A 1 263 ? 18.674 1.103 0.162 1.00 81.19 263 PRO A N 1
ATOM 1975 C CA . PRO A 1 263 ? 19.771 0.874 -0.773 1.00 81.19 263 PRO A CA 1
ATOM 1976 C C . PRO A 1 263 ? 19.324 0.261 -2.101 1.00 81.19 263 PRO A C 1
ATOM 1978 O O . PRO A 1 263 ? 19.888 0.624 -3.123 1.00 81.19 263 PRO A O 1
ATOM 1981 N N . LEU A 1 264 ? 18.289 -0.592 -2.125 1.00 82.19 264 LEU A N 1
ATOM 1982 C CA . LEU A 1 264 ? 17.767 -1.147 -3.381 1.00 82.19 264 LEU A CA 1
ATOM 1983 C C . LEU A 1 264 ? 17.230 -0.052 -4.298 1.00 82.19 264 LEU A C 1
ATOM 1985 O O . LEU A 1 264 ? 17.471 -0.096 -5.501 1.00 82.19 264 LEU A O 1
ATOM 1989 N N . ILE A 1 265 ? 16.543 0.946 -3.738 1.00 79.56 265 ILE A N 1
ATOM 1990 C CA . ILE A 1 265 ? 16.045 2.094 -4.498 1.00 79.56 265 ILE A CA 1
ATOM 1991 C C . ILE A 1 265 ? 17.240 2.918 -4.986 1.00 79.56 265 ILE A C 1
ATOM 1993 O O . ILE A 1 265 ? 17.433 3.071 -6.187 1.00 79.56 265 ILE A O 1
ATOM 1997 N N . PHE A 1 266 ? 18.085 3.410 -4.078 1.00 77.94 266 PHE A N 1
ATOM 1998 C CA . PHE A 1 266 ? 19.151 4.351 -4.436 1.00 77.94 266 PHE A CA 1
ATOM 1999 C C . PHE A 1 266 ? 20.266 3.744 -5.297 1.00 77.94 266 PHE A C 1
ATOM 2001 O O . PHE A 1 266 ? 20.773 4.424 -6.189 1.00 77.94 266 PHE A O 1
ATOM 2008 N N . ASP A 1 267 ? 20.646 2.483 -5.079 1.00 78.44 267 ASP A N 1
ATOM 2009 C CA . ASP A 1 267 ? 21.637 1.806 -5.921 1.00 78.44 267 ASP A CA 1
ATOM 2010 C C . ASP A 1 267 ? 21.081 1.581 -7.332 1.00 78.44 267 ASP A C 1
ATOM 2012 O O . ASP A 1 267 ? 21.798 1.812 -8.305 1.00 78.44 267 ASP A O 1
ATOM 2016 N N . THR A 1 268 ? 19.795 1.235 -7.454 1.00 78.31 268 THR A N 1
ATOM 2017 C CA . THR A 1 268 ? 19.112 1.123 -8.751 1.00 78.31 268 THR A CA 1
ATOM 2018 C C . THR A 1 268 ? 19.085 2.463 -9.482 1.00 78.31 268 THR A C 1
ATOM 2020 O O . THR A 1 268 ? 19.462 2.534 -10.650 1.00 78.31 268 THR A O 1
ATOM 2023 N N . LEU A 1 269 ? 18.723 3.546 -8.789 1.00 72.94 269 LEU A N 1
ATOM 2024 C CA . LEU A 1 269 ? 18.735 4.895 -9.360 1.00 72.94 269 LEU A CA 1
ATOM 2025 C C . LEU A 1 269 ? 20.140 5.322 -9.812 1.00 72.94 269 LEU A C 1
ATOM 2027 O O . LEU A 1 269 ? 20.272 5.977 -10.842 1.00 72.94 269 LEU A O 1
ATOM 2031 N N . ARG A 1 270 ? 21.192 4.923 -9.083 1.00 72.50 270 ARG A N 1
ATOM 2032 C CA . ARG A 1 270 ? 22.588 5.207 -9.453 1.00 72.50 270 ARG A CA 1
ATOM 2033 C C . ARG A 1 270 ? 23.039 4.452 -10.702 1.00 72.50 270 ARG A C 1
ATOM 2035 O O . ARG A 1 270 ? 23.846 4.987 -11.441 1.00 72.50 270 ARG A O 1
ATOM 2042 N N . ILE A 1 271 ? 22.569 3.222 -10.911 1.00 74.00 271 ILE A N 1
ATOM 2043 C CA . ILE A 1 271 ? 22.921 2.409 -12.090 1.00 74.00 271 ILE A CA 1
ATOM 2044 C C . ILE A 1 271 ? 22.264 2.957 -13.361 1.00 74.00 271 ILE A C 1
ATOM 2046 O O . ILE A 1 271 ? 22.820 2.825 -14.446 1.00 74.00 271 ILE A O 1
ATOM 2050 N N . ILE A 1 272 ? 21.062 3.518 -13.226 1.00 69.12 272 ILE A N 1
ATOM 2051 C CA . ILE A 1 272 ? 20.281 4.027 -14.358 1.00 69.12 272 ILE A CA 1
ATOM 2052 C C . ILE A 1 272 ? 20.756 5.420 -14.807 1.00 69.12 272 ILE A C 1
ATOM 2054 O O . ILE A 1 272 ? 20.555 5.780 -15.965 1.00 69.12 272 ILE A O 1
ATOM 2058 N N . ARG A 1 273 ? 21.349 6.201 -13.897 1.00 64.56 273 ARG A N 1
ATOM 2059 C CA . ARG A 1 273 ? 21.923 7.522 -14.179 1.00 64.56 273 ARG A CA 1
ATOM 2060 C C . ARG A 1 273 ? 23.269 7.414 -14.890 1.00 64.56 273 ARG A C 1
ATOM 2062 O O . ARG A 1 273 ? 23.495 8.255 -15.786 1.00 64.56 273 ARG A O 1
#

Sequence (273 aa):
RRRRFCVYIADHLVPRAAFAMAELMHGLLVDECVYSLALSDIDSYRWLRRLCISRLVGGLVPAGPDAADQRMFDASFEALCRFSGQVDLRQGTGERALEDIAQACADLIAESGIAAVTHRAVGQRAAVAASTVAYHFATQPDLVRAGLTRLIPPEQARLEIDGSASFVAGDVAGRVMRPFQGFEIARVGFGVALAAVRDPEWCATAAALRARRGYFLRNTLIDMLAPAPFDALGVQAVIMGSSGYANLHAVRGAEAASKLALPLIFDTLRIIR

Radius of gyration: 19.86 Å; chains: 1; bounding box: 65×46×51 Å

pLDDT: mean 81.42, std 14.38, range [45.94, 97.94]

Foldseek 3Di:
DVVVVVVCCVVPCPVCVVVLLVLLLVLLCLLCVLLCLQPVVPPLSVLLSVLLNCPSVVDQFAPDPPHVSLVSLVVSLVSLLVLLVPLPLADDPPDVLLVLLLCLLLVCCLPPRLVSQDLVSSCVSSVHDSVVVCVVAVDSVSSNSSNSSLQDAPLQWAWDCPVAQWTWTADPVRDTSDIDGHLSLSLRLSRLSNVSSVPVVSSSVNSNSLSCQQSSVVVNQVVVCVVRRGDPSSRNSLRSSLSSQLVVCCVVPRRVSSVVSVCSVVVSSVVSD